Protein AF-0000000072489431 (afdb_homodimer)

Secondary structure (DSSP, 8-state):
-PPPGGGGS-TTTPPSEEEEEEEEE-TTS-EEEEEEEE-S-TTTSPPPPHHHHHHHHHHHHHHHHTSTTTTTEEEEEE-TTSSEEEEEEEB---HHHHHHHHHHHHHHHHH--SPPTT-STTT-TTTT---HHHHHHHHHHHIIIIIT-TT---S---/-PPPGGGGS-TTTPPSEEEEEEEEE-TTS-EEEEEEEE-S-TTTSPPPPHHHHHHHHHHHHHHHHTSTTTTTEEEEEE-TTSSEEEEEEES---HHHHHHHHHHHHHHHHH--SPPTT-STTT-TTTT---HHHHHHHHHHHIIIIIT-TT---S---

InterPro domains:
  IPR003815 S-ribosylhomocysteinase (LuxS) [PF02664] (3-148)
  IPR003815 S-ribosylhomocysteinase (LuxS) [PR01487] (27-45)
  IPR003815 S-ribosylhomocysteinase (LuxS) [PR01487] (75-93)
  IPR003815 S-ribosylhomocysteinase (LuxS) [PR01487] (117-136)
  IPR003815 S-ribosylhomocysteinase (LuxS) [PTHR35799] (1-148)
  IPR011249 Metalloenzyme, LuxS/M16 peptidase-like [SSF63411] (3-150)
  IPR037005 S-ribosylhomocysteinase (LuxS) superfamily [G3DSA:3.30.1360.80] (1-155)

Solvent-accessible surface area (backbone atoms only — not comparable to full-atom values): 16373 Å² total; per-residue (Å²): 133,68,85,51,73,74,46,66,46,37,20,78,70,35,62,44,25,39,28,72,72,46,77,46,67,44,95,81,65,44,38,34,30,31,32,40,41,32,66,32,31,30,74,76,41,76,59,54,54,61,29,18,46,21,34,42,36,42,49,43,50,44,49,46,62,63,39,98,53,31,89,31,59,73,44,71,36,38,38,56,49,26,31,34,33,41,36,33,29,57,38,86,76,50,53,70,62,47,48,54,53,47,47,56,45,31,50,50,46,39,63,62,79,82,80,66,70,46,56,36,63,44,27,24,43,32,37,79,55,54,28,64,70,57,25,19,50,54,24,43,48,38,44,64,66,29,65,66,34,93,76,49,44,49,64,81,52,126,132,68,85,52,73,75,45,66,47,37,21,77,71,35,64,45,25,39,29,73,72,47,77,45,67,44,96,82,64,43,38,35,28,31,32,39,40,32,66,34,30,30,74,75,41,75,58,54,54,63,29,18,46,21,34,41,37,41,47,43,51,44,49,46,61,65,40,98,52,32,90,30,60,72,44,72,36,38,38,55,48,26,31,34,32,41,36,33,30,54,36,87,76,50,55,70,60,47,47,56,53,48,48,56,45,30,50,51,45,39,64,63,78,82,79,64,70,45,56,36,64,44,29,24,43,31,38,79,53,55,26,63,70,57,25,19,52,53,24,44,48,37,44,64,66,29,66,66,33,93,75,47,44,48,66,81,53,128

Organism: NCBI:txid1796646

pLDDT: mean 96.9, std 3.18, range [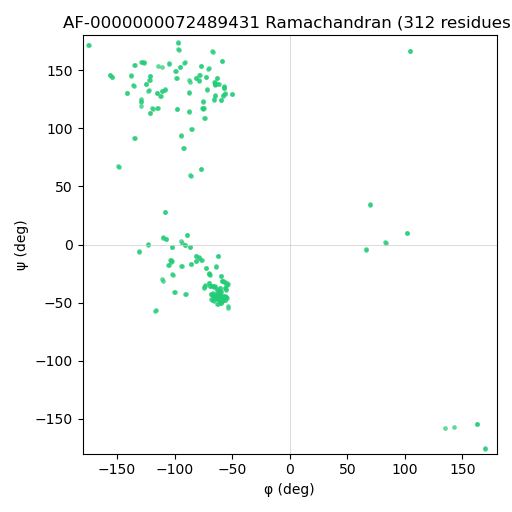80.25, 98.94]

Structure (mmCIF, N/CA/C/O backbone):
data_AF-0000000072489431-model_v1
#
loop_
_entity.id
_entity.type
_entity.pdbx_description
1 polymer 'S-ribosylhomocysteine lyase'
#
loop_
_atom_site.group_PDB
_atom_site.id
_atom_site.type_symbol
_atom_site.label_atom_id
_atom_site.label_alt_id
_atom_site.label_comp_id
_atom_site.label_asym_id
_atom_site.label_entity_id
_atom_site.label_seq_id
_atom_site.pdbx_PDB_ins_code
_atom_site.Cartn_x
_atom_site.Cartn_y
_atom_site.Cartn_z
_atom_site.occupancy
_atom_site.B_iso_or_equiv
_atom_site.auth_seq_id
_atom_site.auth_comp_id
_atom_site.auth_asym_id
_atom_site.auth_atom_id
_atom_site.pdbx_PDB_model_num
ATOM 1 N N . MET A 1 1 ? 20.484 -7.793 -9.664 1 82.56 1 MET A N 1
ATOM 2 C CA . MET A 1 1 ? 19.344 -6.883 -9.664 1 82.56 1 MET A CA 1
ATOM 3 C C . MET A 1 1 ? 19.75 -5.496 -9.172 1 82.56 1 MET A C 1
ATOM 5 O O . MET A 1 1 ? 20.562 -5.379 -8.25 1 82.56 1 MET A O 1
ATOM 9 N N . ASN A 1 2 ? 19.203 -4.43 -9.867 1 86.44 2 ASN A N 1
ATOM 10 C CA . ASN A 1 2 ? 19.531 -3.053 -9.508 1 86.44 2 ASN A CA 1
ATOM 11 C C . ASN A 1 2 ? 18.75 -2.59 -8.281 1 86.44 2 ASN A C 1
ATOM 13 O O . ASN A 1 2 ? 17.641 -3.053 -8.039 1 86.44 2 ASN A O 1
ATOM 17 N N . LYS A 1 3 ? 19.5 -1.77 -7.566 1 87.5 3 LYS A N 1
ATOM 18 C CA . LYS A 1 3 ? 18.797 -1.14 -6.441 1 87.5 3 LYS A CA 1
ATOM 19 C C . LYS A 1 3 ? 17.688 -0.215 -6.93 1 87.5 3 LYS A C 1
ATOM 21 O O . LYS A 1 3 ? 17.891 0.56 -7.867 1 87.5 3 LYS A O 1
ATOM 26 N N . ILE A 1 4 ? 16.578 -0.281 -6.273 1 86.56 4 ILE A N 1
ATOM 27 C CA . ILE A 1 4 ? 15.453 0.531 -6.727 1 86.56 4 ILE A CA 1
ATOM 28 C C . ILE A 1 4 ? 15.477 1.883 -6.016 1 86.56 4 ILE A C 1
ATOM 30 O O . ILE A 1 4 ? 16.078 2.021 -4.949 1 86.56 4 ILE A O 1
ATOM 34 N N . PRO A 1 5 ? 14.859 2.918 -6.59 1 83.62 5 PRO A N 1
ATOM 35 C CA . PRO A 1 5 ? 14.945 4.285 -6.066 1 83.62 5 PRO A CA 1
ATOM 36 C C . PRO A 1 5 ? 14.508 4.387 -4.609 1 83.62 5 PRO A C 1
ATOM 38 O O . PRO A 1 5 ? 15.117 5.121 -3.828 1 83.62 5 PRO A O 1
ATOM 41 N N . SER A 1 6 ? 13.508 3.695 -4.176 1 85.44 6 SER A N 1
ATOM 42 C CA . SER A 1 6 ? 13.016 3.775 -2.807 1 85.44 6 SER A CA 1
ATOM 43 C C . SER A 1 6 ? 14.094 3.381 -1.805 1 85.44 6 SER A C 1
ATOM 45 O O . SER A 1 6 ? 14.078 3.826 -0.655 1 85.44 6 SER A O 1
ATOM 47 N N . PHE A 1 7 ? 15.008 2.572 -2.205 1 90.44 7 PHE A N 1
ATOM 48 C CA . PHE A 1 7 ? 16.062 2.092 -1.308 1 90.44 7 PHE A CA 1
ATOM 49 C C . PHE A 1 7 ? 17.266 3.025 -1.328 1 90.44 7 PHE A C 1
ATOM 51 O O . PHE A 1 7 ? 18.297 2.725 -0.73 1 90.44 7 PHE A O 1
ATOM 58 N N . THR A 1 8 ? 17.094 4.152 -1.992 1 90.12 8 THR A N 1
ATOM 59 C CA . THR A 1 8 ? 18.203 5.102 -2.059 1 90.12 8 THR A CA 1
ATOM 60 C C . THR A 1 8 ? 17.969 6.273 -1.11 1 90.12 8 THR A C 1
ATOM 62 O O . THR A 1 8 ? 18.859 7.078 -0.872 1 90.12 8 THR A O 1
ATOM 65 N N . VAL A 1 9 ? 16.766 6.383 -0.618 1 93.69 9 VAL A N 1
ATOM 66 C CA . VAL A 1 9 ? 16.438 7.418 0.357 1 93.69 9 VAL A CA 1
ATOM 67 C C . VAL A 1 9 ? 17.219 7.172 1.648 1 93.69 9 VAL A C 1
ATOM 69 O O . VAL A 1 9 ? 17.344 6.031 2.104 1 93.69 9 VAL A O 1
ATOM 72 N N . ASN A 1 10 ? 17.766 8.242 2.268 1 95.94 10 ASN A N 1
ATOM 73 C CA . ASN A 1 10 ? 18.484 8.117 3.535 1 95.94 10 ASN A CA 1
ATOM 74 C C . ASN A 1 10 ? 17.531 8.172 4.723 1 95.94 10 ASN A C 1
ATOM 76 O O . ASN A 1 10 ? 17.25 9.25 5.258 1 95.94 10 ASN A O 1
ATOM 80 N N . HIS A 1 11 ? 17.172 7.02 5.281 1 97.06 11 HIS A N 1
ATOM 81 C CA . HIS A 1 11 ? 16.172 6.918 6.348 1 97.06 11 HIS A CA 1
ATOM 82 C C . HIS A 1 11 ? 16.781 7.301 7.695 1 97.06 11 HIS A C 1
ATOM 84 O O . HIS A 1 11 ? 16.047 7.508 8.672 1 97.06 11 HIS A O 1
ATOM 90 N N . LEU A 1 12 ? 18.078 7.422 7.707 1 95.69 12 LEU A N 1
ATOM 91 C CA . LEU A 1 12 ? 18.719 7.809 8.953 1 95.69 12 LEU A CA 1
ATOM 92 C C . LEU A 1 12 ? 18.406 9.258 9.305 1 95.69 12 LEU A C 1
ATOM 94 O O . LEU A 1 12 ? 18.438 9.641 10.477 1 95.69 12 LEU A O 1
ATOM 98 N N . THR A 1 13 ? 18.094 10.078 8.25 1 96.56 13 THR A N 1
ATOM 99 C CA . THR A 1 13 ? 17.875 11.5 8.484 1 96.56 13 THR A CA 1
ATOM 100 C C . THR A 1 13 ? 16.5 11.93 7.988 1 96.56 13 THR A C 1
ATOM 102 O O . THR A 1 13 ? 16.141 13.109 8.078 1 96.56 13 THR A O 1
ATOM 105 N N . LEU A 1 14 ? 15.773 10.992 7.453 1 97.12 14 LEU A N 1
ATOM 106 C CA . LEU A 1 14 ? 14.445 11.297 6.93 1 97.12 14 LEU A CA 1
ATOM 107 C C . LEU A 1 14 ? 13.508 11.711 8.055 1 97.12 14 LEU A C 1
ATOM 109 O O . LEU A 1 14 ? 13.352 10.992 9.039 1 97.12 14 LEU A O 1
ATOM 113 N N . ARG A 1 15 ? 12.891 12.852 7.945 1 97.44 15 ARG A N 1
ATOM 114 C CA . ARG A 1 15 ? 11.938 13.359 8.93 1 97.44 15 ARG A CA 1
ATOM 115 C C . ARG A 1 15 ? 10.5 13.062 8.5 1 97.44 15 ARG A C 1
ATOM 117 O O . ARG A 1 15 ? 10.266 12.594 7.387 1 97.44 15 ARG A O 1
ATOM 124 N N . ARG A 1 16 ? 9.57 13.297 9.516 1 98.06 16 ARG A N 1
ATOM 125 C CA . ARG A 1 16 ? 8.164 13.266 9.141 1 98.06 16 ARG A CA 1
ATOM 126 C C . ARG A 1 16 ? 7.844 14.352 8.117 1 98.06 16 ARG A C 1
ATOM 128 O O . ARG A 1 16 ? 8.383 15.461 8.195 1 98.06 16 ARG A O 1
ATOM 135 N N . GLY A 1 17 ? 7.066 14 7.164 1 98.06 17 GLY A N 1
ATOM 136 C CA . GLY A 1 17 ? 6.773 14.961 6.117 1 98.06 17 GLY A CA 1
ATOM 137 C C . GLY A 1 17 ? 6.059 14.359 4.926 1 98.06 17 GLY A C 1
ATOM 138 O O . GLY A 1 17 ? 5.559 13.234 5 1 98.06 17 GLY A O 1
ATOM 139 N N . ILE A 1 18 ? 5.844 15.133 3.928 1 98.5 18 ILE A N 1
ATOM 140 C CA . ILE A 1 18 ? 5.227 14.75 2.66 1 98.5 18 ILE A CA 1
ATOM 141 C C . ILE A 1 18 ? 6.25 14.875 1.532 1 98.5 18 ILE A C 1
ATOM 143 O O . ILE A 1 18 ? 6.762 15.969 1.268 1 98.5 18 ILE A O 1
ATOM 147 N N . TYR A 1 19 ? 6.559 13.75 0.892 1 97.69 19 TYR A N 1
ATOM 148 C CA . TYR A 1 19 ? 7.652 13.703 -0.075 1 97.69 19 TYR A CA 1
ATOM 149 C C . TYR A 1 19 ? 7.156 13.219 -1.434 1 97.69 19 TYR A C 1
ATOM 151 O O . TYR A 1 19 ? 6.41 12.242 -1.52 1 97.69 19 TYR A O 1
ATOM 159 N N . LEU A 1 20 ? 7.516 13.922 -2.49 1 97.19 20 LEU A N 1
ATOM 160 C CA . LEU A 1 20 ? 7.32 13.398 -3.84 1 97.19 20 LEU A CA 1
ATOM 161 C C . LEU A 1 20 ? 8.32 12.289 -4.145 1 97.19 20 LEU A C 1
ATOM 163 O O . LEU A 1 20 ? 9.516 12.547 -4.285 1 97.19 20 LEU A O 1
ATOM 167 N N . SER A 1 21 ? 7.855 11.141 -4.215 1 95.5 21 SER A N 1
ATOM 168 C CA . SER A 1 21 ? 8.758 10 -4.348 1 95.5 21 SER A CA 1
ATOM 169 C C . SER A 1 21 ? 9.016 9.664 -5.812 1 95.5 21 SER A C 1
ATOM 171 O O . SER A 1 21 ? 10.133 9.281 -6.18 1 95.5 21 SER A O 1
ATOM 173 N N . ARG A 1 22 ? 7.961 9.695 -6.633 1 94.38 22 ARG A N 1
ATOM 174 C CA . ARG A 1 22 ? 8.102 9.258 -8.016 1 94.38 22 ARG A CA 1
ATOM 175 C C . ARG A 1 22 ? 7.066 9.93 -8.914 1 94.38 22 ARG A C 1
ATOM 177 O O . ARG A 1 22 ? 5.957 10.234 -8.469 1 94.38 22 ARG A O 1
ATOM 184 N N . ARG A 1 23 ? 7.469 10.234 -10.133 1 96 23 ARG A N 1
ATOM 185 C CA . ARG A 1 23 ? 6.582 10.703 -11.195 1 96 23 ARG A CA 1
ATOM 186 C C . ARG A 1 23 ? 6.637 9.773 -12.398 1 96 23 ARG A C 1
ATOM 188 O O . ARG A 1 23 ? 7.68 9.648 -13.047 1 96 23 ARG A O 1
ATOM 195 N N . ASP A 1 24 ? 5.551 9.102 -12.648 1 96.94 24 ASP A N 1
ATOM 196 C CA . ASP A 1 24 ? 5.41 8.281 -13.852 1 96.94 24 ASP A CA 1
ATOM 197 C C . ASP A 1 24 ? 4.617 9.023 -14.93 1 96.94 24 ASP A C 1
ATOM 199 O O . ASP A 1 24 ? 3.814 9.906 -14.617 1 96.94 24 ASP A O 1
ATOM 203 N N . MET A 1 25 ? 4.949 8.711 -16.141 1 97.31 25 MET A N 1
ATOM 204 C CA . MET A 1 25 ? 4.207 9.297 -17.266 1 97.31 25 MET A CA 1
ATOM 205 C C . MET A 1 25 ? 3.463 8.211 -18.031 1 97.31 25 MET A C 1
ATOM 207 O O . MET A 1 25 ? 4.043 7.18 -18.375 1 97.31 25 MET A O 1
ATOM 211 N N . SER A 1 26 ? 2.186 8.469 -18.266 1 96.94 26 SER A N 1
ATOM 212 C CA . SER A 1 26 ? 1.435 7.57 -19.141 1 96.94 26 SER A CA 1
ATOM 213 C C . SER A 1 26 ? 1.931 7.652 -20.578 1 96.94 26 SER A C 1
ATOM 215 O O . SER A 1 26 ? 2.662 8.578 -20.938 1 96.94 26 SER A O 1
ATOM 217 N N . PRO A 1 27 ? 1.515 6.676 -21.422 1 95.94 27 PRO A N 1
ATOM 218 C CA . PRO A 1 27 ? 1.95 6.695 -22.812 1 95.94 27 PRO A CA 1
ATOM 219 C C . PRO A 1 27 ? 1.579 7.992 -23.531 1 95.94 27 PRO A C 1
ATOM 221 O O . PRO A 1 27 ? 2.328 8.461 -24.391 1 95.94 27 PRO A O 1
ATOM 224 N N . SER A 1 28 ? 0.482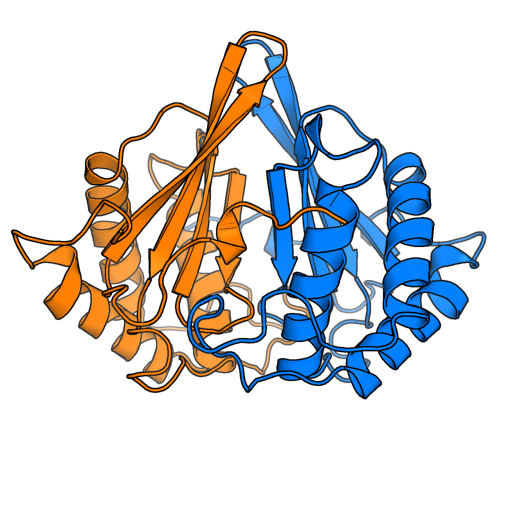 8.617 -23.203 1 97.31 28 SER A N 1
ATOM 225 C CA . SER A 1 28 ? 0.031 9.844 -23.859 1 97.31 28 SER A CA 1
ATOM 226 C C . SER A 1 28 ? 0.579 11.078 -23.141 1 97.31 28 SER A C 1
ATOM 228 O O . SER A 1 28 ? 0.221 12.203 -23.5 1 97.31 28 SER A O 1
ATOM 230 N N . GLY A 1 29 ? 1.344 10.875 -22.062 1 97.25 29 GLY A N 1
ATOM 231 C CA . GLY A 1 29 ? 2.086 11.977 -21.469 1 97.25 29 GLY A CA 1
ATOM 232 C C . GLY A 1 29 ? 1.435 12.531 -20.219 1 97.25 29 GLY A C 1
ATOM 233 O O . GLY A 1 29 ? 1.797 13.609 -19.75 1 97.25 29 GLY A O 1
ATOM 234 N N . ASP A 1 30 ? 0.441 11.883 -19.703 1 98.06 30 ASP A N 1
ATOM 235 C CA . ASP A 1 30 ? -0.18 12.32 -18.453 1 98.06 30 ASP A CA 1
ATOM 236 C C . ASP A 1 30 ? 0.626 11.844 -17.234 1 98.06 30 ASP A C 1
ATOM 238 O O . ASP A 1 30 ? 1.12 10.719 -17.219 1 98.06 30 ASP A O 1
ATOM 242 N N . ALA A 1 31 ? 0.696 12.664 -16.219 1 98.19 31 ALA A N 1
ATOM 243 C CA . ALA A 1 31 ? 1.515 12.359 -15.055 1 98.19 31 ALA A CA 1
ATOM 244 C C . ALA A 1 31 ? 0.734 11.531 -14.039 1 98.19 31 ALA A C 1
ATOM 246 O O . ALA A 1 31 ? -0.462 11.75 -13.836 1 98.19 31 ALA A O 1
ATOM 247 N N . ILE A 1 32 ? 1.388 10.586 -13.422 1 98.38 32 ILE A N 1
ATOM 248 C CA . ILE A 1 32 ? 0.98 9.883 -12.219 1 98.38 32 ILE A CA 1
ATOM 249 C C . ILE A 1 32 ? 2.014 10.102 -11.117 1 98.38 32 ILE A C 1
ATOM 251 O O . ILE A 1 32 ? 3.178 9.727 -11.258 1 98.38 32 ILE A O 1
ATOM 255 N N . THR A 1 33 ? 1.621 10.719 -10.039 1 98.31 33 THR A N 1
ATOM 256 C CA . THR A 1 33 ? 2.57 11.125 -9.008 1 98.31 33 THR A CA 1
ATOM 257 C C . THR A 1 33 ? 2.373 10.305 -7.738 1 98.31 33 THR A C 1
ATOM 259 O O . THR A 1 33 ? 1.241 10.109 -7.293 1 98.31 33 THR A O 1
ATOM 262 N N . THR A 1 34 ? 3.445 9.812 -7.227 1 98.19 34 THR A N 1
ATOM 263 C CA . THR A 1 34 ? 3.434 9.047 -5.988 1 98.19 34 THR A CA 1
ATOM 264 C C . THR A 1 34 ? 4.062 9.844 -4.852 1 98.19 34 THR A C 1
ATOM 266 O O . THR A 1 34 ? 5.137 10.43 -5.016 1 98.19 34 THR A O 1
ATOM 269 N N . PHE A 1 35 ? 3.416 9.867 -3.713 1 98.56 35 PHE A N 1
ATOM 270 C CA . PHE A 1 35 ? 3.904 10.578 -2.537 1 98.56 35 PHE A CA 1
ATOM 271 C C . PHE A 1 35 ? 4.086 9.617 -1.363 1 98.56 35 PHE A C 1
ATOM 273 O O . PHE A 1 35 ? 3.316 8.664 -1.208 1 98.56 35 PHE A O 1
ATOM 280 N N . ASP A 1 36 ? 5.082 9.891 -0.582 1 98.31 36 ASP A N 1
ATOM 281 C CA . ASP A 1 36 ? 5.254 9.281 0.734 1 98.31 36 ASP A CA 1
ATOM 282 C C . ASP A 1 36 ? 4.734 10.203 1.836 1 98.31 36 ASP A C 1
ATOM 284 O O . ASP A 1 36 ? 5.242 11.312 2.014 1 98.31 36 ASP A O 1
ATOM 288 N N . ILE A 1 37 ? 3.742 9.75 2.521 1 98.75 37 ILE A N 1
ATOM 289 C CA . ILE A 1 37 ? 3.268 10.43 3.721 1 98.75 37 ILE A CA 1
ATOM 290 C C . ILE A 1 37 ? 3.926 9.82 4.957 1 98.75 37 ILE A C 1
ATOM 292 O O . ILE A 1 37 ? 3.439 8.828 5.5 1 98.75 37 ILE A O 1
ATOM 296 N N . ARG A 1 38 ? 5.047 10.43 5.391 1 98.56 38 ARG A N 1
ATOM 297 C CA . ARG A 1 38 ? 5.836 9.898 6.5 1 98.56 38 ARG A CA 1
ATOM 298 C C . ARG A 1 38 ? 5.316 10.422 7.836 1 98.56 38 ARG A C 1
ATOM 300 O O . ARG A 1 38 ? 5.43 11.609 8.133 1 98.56 38 ARG A O 1
ATOM 307 N N . MET A 1 39 ? 4.809 9.516 8.633 1 98.75 39 MET A N 1
ATOM 308 C CA . MET A 1 39 ? 4.078 9.914 9.836 1 98.75 39 MET A CA 1
ATOM 309 C C . MET A 1 39 ? 4.949 9.742 11.078 1 98.75 39 MET A C 1
ATOM 311 O O . MET A 1 39 ? 4.66 10.32 12.125 1 98.75 39 MET A O 1
ATOM 315 N N . THR A 1 40 ? 5.91 8.867 11.047 1 98.5 40 THR A N 1
ATOM 316 C CA . THR A 1 40 ? 6.91 8.727 12.102 1 98.5 40 THR A CA 1
ATOM 317 C C . THR A 1 40 ? 8.32 8.789 11.523 1 98.5 40 THR A C 1
ATOM 319 O O . THR A 1 40 ? 8.516 8.547 10.336 1 98.5 40 THR A O 1
ATOM 322 N N . GLU A 1 41 ? 9.281 9.141 12.328 1 98.06 41 GLU A N 1
ATOM 323 C CA . GLU A 1 41 ? 10.672 9.133 11.891 1 98.06 41 GLU A CA 1
ATOM 324 C C . GLU A 1 41 ? 11.219 7.711 11.812 1 98.06 41 GLU A C 1
ATOM 326 O O . GLU A 1 41 ? 11.25 7 12.82 1 98.06 41 GLU A O 1
ATOM 331 N N . PRO A 1 42 ? 11.68 7.352 10.664 1 97.19 42 PRO A N 1
ATOM 332 C CA . PRO A 1 42 ? 12.133 5.977 10.453 1 97.19 42 PRO A CA 1
ATOM 333 C C . PRO A 1 42 ? 13.242 5.559 11.422 1 97.19 42 PRO A C 1
ATOM 335 O O . PRO A 1 42 ? 14.227 6.285 11.586 1 97.19 42 PRO A O 1
ATOM 338 N N . ASN A 1 43 ? 13.07 4.434 12.094 1 96.69 43 ASN A N 1
ATOM 339 C CA . ASN A 1 43 ? 14.023 3.771 12.969 1 96.69 43 ASN A CA 1
ATOM 340 C C . ASN A 1 43 ? 14.32 4.609 14.211 1 96.69 43 ASN A C 1
ATOM 342 O O . ASN A 1 43 ? 15.047 4.168 15.102 1 96.69 43 ASN A O 1
ATOM 346 N N . ARG A 1 44 ? 13.805 5.781 14.328 1 97.75 44 ARG A N 1
ATOM 347 C CA . ARG A 1 44 ? 14.086 6.656 15.461 1 97.75 44 ARG A CA 1
ATOM 348 C C . ARG A 1 44 ? 12.852 6.812 16.344 1 97.75 44 ARG A C 1
ATOM 350 O O . ARG A 1 44 ? 12.977 7.133 17.531 1 97.75 44 ARG A O 1
ATOM 357 N N . GLU A 1 45 ? 11.703 6.727 15.812 1 98.25 45 GLU A N 1
ATOM 358 C CA . GLU A 1 45 ? 10.438 6.648 16.531 1 98.25 45 GLU A CA 1
ATOM 359 C C . GLU A 1 45 ? 9.766 5.297 16.312 1 98.25 45 GLU A C 1
ATOM 361 O O . GLU A 1 45 ? 10.016 4.625 15.312 1 98.25 45 GLU A O 1
ATOM 366 N N . PRO A 1 46 ? 8.914 4.883 17.312 1 97.94 46 PRO A N 1
ATOM 367 C CA . PRO A 1 46 ? 8.18 3.641 17.078 1 97.94 46 PRO A CA 1
ATOM 368 C C . PRO A 1 46 ? 7.344 3.691 15.797 1 97.94 46 PRO A C 1
ATOM 370 O O . PRO A 1 46 ? 6.738 4.719 15.492 1 97.94 46 PRO A O 1
ATOM 373 N N . ALA A 1 47 ? 7.449 2.594 15.055 1 98.44 47 ALA A N 1
ATOM 374 C CA . ALA A 1 47 ? 6.52 2.467 13.93 1 98.44 47 ALA A CA 1
ATOM 375 C C . ALA A 1 47 ? 5.074 2.492 14.414 1 98.44 47 ALA A C 1
ATOM 377 O O . ALA A 1 47 ? 4.801 2.232 15.594 1 98.44 47 ALA A O 1
ATOM 378 N N . ILE A 1 48 ? 4.156 2.83 13.516 1 98.75 48 ILE A N 1
ATOM 379 C CA . ILE A 1 48 ? 2.74 2.885 13.859 1 98.75 48 ILE A CA 1
ATOM 380 C C . ILE A 1 48 ? 2.193 1.468 14.023 1 98.75 48 ILE A C 1
ATOM 382 O O . ILE A 1 48 ? 2.553 0.566 13.266 1 98.75 48 ILE A O 1
ATOM 386 N N . ASP A 1 49 ? 1.323 1.364 14.945 1 97.88 49 ASP A N 1
ATOM 387 C CA . ASP A 1 49 ? 0.594 0.112 15.125 1 97.88 49 ASP A CA 1
ATOM 388 C C . ASP A 1 49 ? -0.14 -0.284 13.852 1 97.88 49 ASP A C 1
ATOM 390 O O . ASP A 1 49 ? -0.745 0.562 13.188 1 97.88 49 ASP A O 1
ATOM 394 N N . GLY A 1 50 ? -0.02 -1.641 13.523 1 98.56 50 GLY A N 1
ATOM 395 C CA . GLY A 1 50 ? -0.637 -2.088 12.281 1 98.56 50 GLY A CA 1
ATOM 396 C C . GLY A 1 50 ? -2.139 -1.88 12.258 1 98.56 50 GLY A C 1
ATOM 397 O O . GLY A 1 50 ? -2.701 -1.514 11.219 1 98.56 50 GLY A O 1
ATOM 398 N N . ALA A 1 51 ? -2.783 -2.145 13.398 1 98.75 51 ALA A N 1
ATOM 399 C CA . ALA A 1 51 ? -4.23 -1.969 13.477 1 98.75 51 ALA A CA 1
ATOM 400 C C . ALA A 1 51 ? -4.617 -0.501 13.305 1 98.75 51 ALA A C 1
ATOM 402 O O . ALA A 1 51 ? -5.672 -0.19 12.75 1 98.75 51 ALA A O 1
ATOM 403 N N . ALA A 1 52 ? -3.828 0.375 13.812 1 98.88 52 ALA A N 1
ATOM 404 C CA . ALA A 1 52 ? -4.051 1.808 13.641 1 98.88 52 ALA A CA 1
ATOM 405 C C . ALA A 1 52 ? -3.877 2.221 12.18 1 98.88 52 ALA A C 1
ATOM 407 O O . ALA A 1 52 ? -4.668 3.01 11.656 1 98.88 52 ALA A O 1
ATOM 408 N N . LEU A 1 53 ? -2.832 1.711 11.562 1 98.88 53 LEU A N 1
ATOM 409 C CA . LEU A 1 53 ? -2.592 2.027 10.156 1 98.88 53 LEU A CA 1
ATOM 410 C C . LEU A 1 53 ? -3.73 1.514 9.281 1 98.88 53 LEU A C 1
ATOM 412 O O . LEU A 1 53 ? -4.102 2.156 8.297 1 98.88 53 LEU A O 1
ATOM 416 N N . HIS A 1 54 ? -4.234 0.333 9.625 1 98.88 54 HIS A N 1
ATOM 417 C CA . HIS A 1 54 ? -5.383 -0.214 8.914 1 98.88 54 HIS A CA 1
ATOM 418 C C . HIS A 1 54 ? -6.609 0.68 9.07 1 98.88 54 HIS A C 1
ATOM 420 O O . HIS A 1 54 ? -7.32 0.949 8.102 1 98.88 54 HIS A O 1
ATOM 426 N N . ALA A 1 55 ? -6.875 1.14 10.273 1 98.88 55 ALA A N 1
ATOM 427 C CA . ALA A 1 55 ? -7.965 2.08 10.516 1 98.88 55 ALA A CA 1
ATOM 428 C C . ALA A 1 55 ? -7.773 3.363 9.711 1 98.88 55 ALA A C 1
ATOM 430 O O . ALA A 1 55 ? -8.719 3.873 9.109 1 98.88 55 ALA A O 1
ATOM 431 N N . ILE A 1 56 ? -6.531 3.857 9.734 1 98.94 56 ILE A N 1
ATOM 432 C CA . ILE A 1 56 ? -6.203 5.062 8.977 1 98.94 56 ILE A CA 1
ATOM 433 C C . ILE A 1 56 ? -6.473 4.832 7.492 1 98.94 56 ILE A C 1
ATOM 435 O O . ILE A 1 56 ? -6.996 5.711 6.805 1 98.94 56 ILE A O 1
ATOM 439 N N . GLU A 1 57 ? -6.133 3.666 7.012 1 98.81 57 GLU A N 1
ATOM 440 C CA . GLU A 1 57 ? -6.391 3.328 5.617 1 98.81 57 GLU A CA 1
ATOM 441 C C . GLU A 1 57 ? -7.879 3.422 5.289 1 98.81 57 GLU A C 1
ATOM 443 O O . GLU A 1 57 ? -8.266 4.051 4.301 1 98.81 57 GLU A O 1
ATOM 448 N N . HIS A 1 58 ? -8.734 2.84 6.105 1 98.62 58 HIS A N 1
ATOM 449 C CA . HIS A 1 58 ? -10.172 2.863 5.883 1 98.62 58 HIS A CA 1
ATOM 450 C C . HIS A 1 58 ? -10.719 4.289 5.926 1 98.62 58 HIS A C 1
ATOM 452 O O . HIS A 1 58 ? -11.492 4.688 5.055 1 98.62 58 HIS A O 1
ATOM 458 N N . LEU A 1 59 ? -10.305 4.977 6.922 1 98.75 59 LEU A N 1
ATOM 459 C CA . LEU A 1 59 ? -10.836 6.32 7.129 1 98.75 59 LEU A CA 1
ATOM 460 C C . LEU A 1 59 ? -10.375 7.27 6.027 1 98.75 59 LEU A C 1
ATOM 462 O O . LEU A 1 59 ? -11.172 8.008 5.461 1 98.75 59 LEU A O 1
ATOM 466 N N . ALA A 1 60 ? -9.109 7.25 5.727 1 98.75 60 ALA A N 1
ATOM 467 C CA . ALA A 1 60 ? -8.562 8.125 4.695 1 98.75 60 ALA A CA 1
ATOM 468 C C . ALA A 1 60 ? -9.148 7.801 3.326 1 98.75 60 ALA A C 1
ATOM 470 O O . ALA A 1 60 ? -9.5 8.703 2.559 1 98.75 60 ALA A O 1
ATOM 471 N N . ALA A 1 61 ? -9.188 6.504 3.014 1 97.62 61 ALA A N 1
ATOM 472 C CA . ALA A 1 61 ? -9.758 6.109 1.729 1 97.62 61 ALA A CA 1
ATOM 473 C C . ALA A 1 61 ? -11.195 6.613 1.595 1 97.62 61 ALA A C 1
ATOM 475 O O . ALA A 1 61 ? -11.586 7.102 0.534 1 97.62 61 ALA A O 1
ATOM 476 N N . THR A 1 62 ? -11.977 6.441 2.645 1 97.56 62 THR A N 1
ATOM 477 C CA . THR A 1 62 ? -13.359 6.914 2.65 1 97.56 62 THR A CA 1
ATOM 478 C C . THR A 1 62 ? -13.414 8.422 2.428 1 97.56 62 THR A C 1
ATOM 480 O O . THR A 1 62 ? -14.156 8.898 1.57 1 97.56 62 THR A O 1
ATOM 483 N N . TYR A 1 63 ? -12.656 9.188 3.174 1 98.38 63 TYR A N 1
ATOM 484 C CA . TYR A 1 63 ? -12.672 10.641 3.062 1 98.38 63 TYR A CA 1
ATOM 485 C C . TYR A 1 63 ? -12.227 11.086 1.676 1 98.38 63 TYR A C 1
ATOM 487 O O . TYR A 1 63 ? -12.891 11.898 1.029 1 98.38 63 TYR A O 1
ATOM 495 N N . LEU A 1 64 ? -11.047 10.586 1.187 1 98.19 64 LEU A N 1
ATOM 496 C CA . LEU A 1 64 ? -10.43 11.008 -0.065 1 98.19 64 LEU A CA 1
ATOM 497 C C . LEU A 1 64 ? -11.352 10.727 -1.249 1 98.19 64 LEU A C 1
ATOM 499 O O . LEU A 1 64 ? -11.445 11.539 -2.172 1 98.19 64 LEU A O 1
ATOM 503 N N . ARG A 1 65 ? -12.031 9.648 -1.189 1 95.75 65 ARG A N 1
ATOM 504 C CA . ARG A 1 65 ? -12.883 9.266 -2.312 1 95.75 65 ARG A CA 1
ATOM 505 C C . ARG A 1 65 ? -14.219 10 -2.266 1 95.75 65 ARG A C 1
ATOM 507 O O . ARG A 1 65 ? -15.023 9.898 -3.197 1 95.75 65 ARG A O 1
ATOM 514 N N . ASN A 1 66 ? -14.508 10.688 -1.167 1 96.94 66 ASN A N 1
ATOM 515 C CA . ASN A 1 66 ? -15.688 11.531 -1.048 1 96.94 66 ASN A CA 1
ATOM 516 C C . ASN A 1 66 ? -15.328 13.016 -1.088 1 96.94 66 ASN A C 1
ATOM 518 O O . ASN A 1 66 ? -16.188 13.875 -0.868 1 96.94 66 ASN A O 1
ATOM 522 N N . SER A 1 67 ? -14.094 13.359 -1.304 1 97.06 67 SER A N 1
ATOM 523 C CA . SER A 1 67 ? -13.594 14.734 -1.308 1 97.06 67 SER A CA 1
ATOM 524 C C . SER A 1 67 ? -13.508 15.281 -2.727 1 97.06 67 SER A C 1
ATOM 526 O O . SER A 1 67 ? -13.727 14.555 -3.697 1 97.06 67 SER A O 1
ATOM 528 N N . PRO A 1 68 ? -13.172 16.625 -2.881 1 95.62 68 PRO A N 1
ATOM 529 C CA . PRO A 1 68 ? -12.984 17.219 -4.211 1 95.62 68 PRO A CA 1
ATOM 530 C C . PRO A 1 68 ? -11.836 16.578 -4.984 1 95.62 68 PRO A C 1
ATOM 532 O O . PRO A 1 68 ? -11.727 16.766 -6.199 1 95.62 68 PRO A O 1
ATOM 535 N N . TRP A 1 69 ? -11.023 15.719 -4.324 1 96.62 69 TRP A N 1
ATOM 536 C CA . TRP A 1 69 ? -9.852 15.102 -4.941 1 96.62 69 TRP A CA 1
ATOM 537 C C . TRP A 1 69 ? -10.195 13.727 -5.504 1 96.62 69 TRP A C 1
ATOM 539 O O . TRP A 1 69 ? -9.336 13.047 -6.062 1 96.62 69 TRP A O 1
ATOM 549 N N . GLN A 1 70 ? -11.398 13.273 -5.453 1 96.19 70 GLN A N 1
ATOM 550 C CA . GLN A 1 70 ? -11.805 11.898 -5.715 1 96.19 70 GLN A CA 1
ATOM 551 C C . GLN A 1 70 ? -11.359 11.453 -7.102 1 96.19 70 GLN A C 1
ATOM 553 O O . GLN A 1 70 ? -10.93 10.305 -7.281 1 96.19 70 GLN A O 1
ATOM 558 N N . SER A 1 71 ? -11.391 12.297 -8.078 1 96.06 71 SER A N 1
ATOM 559 C CA . SER A 1 71 ? -11.07 11.914 -9.445 1 96.06 71 SER A CA 1
ATOM 560 C C . SER A 1 71 ? -9.57 11.688 -9.617 1 96.06 71 SER A C 1
ATOM 562 O O . SER A 1 71 ? -9.141 11.008 -10.555 1 96.06 71 SER A O 1
ATOM 564 N N . ASP A 1 72 ? -8.758 12.25 -8.711 1 97.44 72 ASP A N 1
ATOM 565 C CA . ASP A 1 72 ? -7.305 12.156 -8.836 1 97.44 72 ASP A CA 1
ATOM 566 C C . ASP A 1 72 ? -6.762 10.961 -8.055 1 97.44 72 ASP A C 1
ATOM 568 O O . ASP A 1 72 ? -5.621 10.539 -8.266 1 97.44 72 ASP A O 1
ATOM 572 N N . ILE A 1 73 ? -7.543 10.438 -7.121 1 98 73 ILE A N 1
ATOM 573 C CA . ILE A 1 73 ? -7.043 9.414 -6.215 1 98 73 ILE A CA 1
ATOM 574 C C . ILE A 1 73 ? -6.941 8.078 -6.953 1 98 73 ILE A C 1
ATOM 576 O O . ILE A 1 73 ? -7.953 7.523 -7.387 1 98 73 ILE A O 1
ATOM 580 N N . VAL A 1 74 ? -5.75 7.562 -7.055 1 97.75 74 VAL A N 1
ATOM 581 C CA . VAL A 1 74 ? -5.543 6.234 -7.617 1 97.75 74 VAL A CA 1
ATOM 582 C C . VAL A 1 74 ? -5.355 5.219 -6.488 1 97.75 74 VAL A C 1
ATOM 584 O O . VAL A 1 74 ? -5.895 4.109 -6.551 1 97.75 74 VAL A O 1
ATOM 587 N N . TYR A 1 75 ? -4.594 5.699 -5.504 1 98.06 75 TYR A N 1
ATOM 588 C CA . TYR A 1 75 ? -4.293 4.75 -4.438 1 98.06 75 TYR A CA 1
ATOM 589 C C . TYR A 1 75 ? -3.961 5.473 -3.139 1 98.06 75 TYR A C 1
ATOM 591 O O . TYR A 1 75 ? -3.318 6.527 -3.154 1 98.06 75 TYR A O 1
ATOM 599 N N . TRP A 1 76 ? -4.344 4.879 -2.031 1 98.44 76 TRP A N 1
ATOM 600 C CA . TRP A 1 76 ? -3.932 5.176 -0.663 1 98.44 76 TRP A CA 1
ATOM 601 C C . TRP A 1 76 ? -3.758 3.893 0.144 1 98.44 76 TRP A C 1
ATOM 603 O O . TRP A 1 76 ? -4.664 3.061 0.202 1 98.44 76 TRP A O 1
ATOM 613 N N . GLY A 1 77 ? -2.652 3.758 0.814 1 98.38 77 GLY A N 1
ATOM 614 C CA . GLY A 1 77 ? -2.496 2.584 1.658 1 98.38 77 GLY A CA 1
ATOM 615 C C . GLY A 1 77 ? -1.224 2.609 2.484 1 98.38 77 GLY A C 1
ATOM 616 O O . GLY A 1 77 ? -0.367 3.475 2.289 1 98.38 77 GLY A O 1
ATOM 617 N N . PRO A 1 78 ? -1.071 1.695 3.391 1 98.81 78 PRO A N 1
ATOM 618 C CA . PRO A 1 78 ? 0.038 1.724 4.348 1 98.81 78 PRO A CA 1
ATOM 619 C C . PRO A 1 78 ? 1.361 1.277 3.73 1 98.81 78 PRO A C 1
ATOM 621 O O . PRO A 1 78 ? 1.37 0.475 2.793 1 98.81 78 PRO A O 1
ATOM 624 N N . MET A 1 79 ? 2.434 1.804 4.348 1 98.69 79 MET A N 1
ATOM 625 C CA . MET A 1 79 ? 3.775 1.284 4.098 1 98.69 79 MET A CA 1
ATOM 626 C C . MET A 1 79 ? 4.012 -0.005 4.875 1 98.69 79 MET A C 1
ATOM 628 O O . MET A 1 79 ? 3.594 -0.125 6.027 1 98.69 79 MET A O 1
ATOM 632 N N . GLY A 1 80 ? 4.68 -0.873 4.215 1 98.62 80 GLY A N 1
ATOM 633 C CA . GLY A 1 80 ? 5.051 -2.09 4.918 1 98.62 80 GLY A CA 1
ATOM 634 C C . GLY A 1 80 ? 5.891 -1.831 6.156 1 98.62 80 GLY A C 1
ATOM 635 O O . GLY A 1 80 ? 5.812 -2.58 7.133 1 98.62 80 GLY A O 1
ATOM 636 N N . CYS A 1 81 ? 6.688 -0.79 6.133 1 98.62 81 CYS A N 1
ATOM 637 C CA . CYS A 1 81 ? 7.555 -0.469 7.262 1 98.62 81 CYS A CA 1
ATOM 638 C C . CYS A 1 81 ? 6.758 0.172 8.391 1 98.62 81 CYS A C 1
ATOM 640 O O . CYS A 1 81 ? 7.273 0.345 9.5 1 98.62 81 CYS A O 1
ATOM 642 N N . ARG A 1 82 ? 5.562 0.585 8.156 1 98.81 82 ARG A N 1
ATOM 643 C CA . ARG A 1 82 ? 4.602 1.106 9.125 1 98.81 82 ARG A CA 1
ATOM 644 C C . ARG A 1 82 ? 5.043 2.467 9.656 1 98.81 82 ARG A C 1
ATOM 646 O O . ARG A 1 82 ? 4.844 2.775 10.828 1 98.81 82 ARG A O 1
ATOM 653 N N . THR A 1 83 ? 5.664 3.23 8.805 1 98.75 83 THR A N 1
ATOM 654 C CA . THR A 1 83 ? 6.059 4.57 9.227 1 98.75 83 THR A CA 1
ATOM 655 C C . THR A 1 83 ? 5.219 5.629 8.516 1 98.75 83 THR A C 1
ATOM 657 O O . THR A 1 83 ? 5.508 6.824 8.609 1 98.75 83 THR A O 1
ATOM 660 N N . GLY A 1 84 ? 4.23 5.207 7.777 1 98.62 84 GLY A N 1
ATOM 661 C CA . GLY A 1 84 ? 3.346 6.105 7.051 1 98.62 84 GLY A CA 1
ATOM 662 C C . GLY A 1 84 ? 2.559 5.41 5.953 1 98.62 84 GLY A C 1
ATOM 663 O O . GLY A 1 84 ? 2.162 4.254 6.105 1 98.62 84 GLY A O 1
ATOM 664 N N . ASN A 1 85 ? 2.168 6.184 4.969 1 98.88 85 ASN A N 1
ATOM 665 C CA . ASN A 1 85 ? 1.322 5.711 3.875 1 98.88 85 ASN A CA 1
ATOM 666 C C . ASN A 1 85 ? 1.84 6.188 2.52 1 98.88 85 ASN A C 1
ATOM 668 O O . ASN A 1 85 ? 2.568 7.176 2.441 1 98.88 85 ASN A O 1
ATOM 672 N N . TYR A 1 86 ? 1.472 5.395 1.54 1 98.75 86 TYR A N 1
ATOM 673 C CA . TYR A 1 86 ? 1.688 5.805 0.159 1 98.75 86 TYR A CA 1
ATOM 674 C C . TYR A 1 86 ? 0.422 6.41 -0.436 1 98.75 86 TYR A C 1
ATOM 676 O O . TYR A 1 86 ? -0.688 5.965 -0.133 1 98.75 86 TYR A O 1
ATOM 684 N N . LEU A 1 87 ? 0.636 7.398 -1.246 1 98.81 87 LEU A N 1
ATOM 685 C CA . LEU A 1 87 ? -0.431 8.055 -1.991 1 98.81 87 LEU A CA 1
ATOM 686 C C . LEU A 1 87 ? -0.08 8.148 -3.473 1 98.81 87 LEU A C 1
ATOM 688 O O . LEU A 1 87 ? 0.996 8.641 -3.83 1 98.81 87 LEU A O 1
ATOM 692 N N . VAL A 1 88 ? -0.894 7.625 -4.348 1 98.69 88 VAL A N 1
ATOM 693 C CA . VAL A 1 88 ? -0.717 7.727 -5.793 1 98.69 88 VAL A CA 1
ATOM 694 C C . VAL A 1 88 ? -1.827 8.586 -6.391 1 98.69 88 VAL A C 1
ATOM 696 O O . VAL A 1 88 ? -3.012 8.328 -6.16 1 98.69 88 VAL A O 1
ATOM 699 N N . LEU A 1 89 ? -1.481 9.562 -7.133 1 98.56 89 LEU A N 1
ATOM 700 C CA . LEU A 1 89 ? -2.428 10.508 -7.715 1 98.56 89 LEU A CA 1
ATOM 701 C C . LEU A 1 89 ? -2.268 10.578 -9.227 1 98.56 89 LEU A C 1
ATOM 703 O O . LEU A 1 89 ? -1.146 10.562 -9.742 1 98.56 89 LEU A O 1
ATOM 707 N N . LEU A 1 90 ? -3.393 10.625 -9.867 1 98 90 LEU A N 1
ATOM 708 C CA . LEU A 1 90 ? -3.389 11.055 -11.258 1 98 90 LEU A CA 1
ATOM 709 C C . LEU A 1 90 ? -3.129 12.555 -11.359 1 98 90 LEU A C 1
ATOM 711 O O . LEU A 1 90 ? -3.75 13.352 -10.641 1 98 90 LEU A O 1
ATOM 715 N N . GLY A 1 91 ? -2.225 12.961 -12.25 1 97.31 91 GLY A N 1
ATOM 716 C CA . GLY A 1 91 ? -1.883 14.359 -12.422 1 97.31 91 GLY A CA 1
ATOM 717 C C . GLY A 1 91 ? -0.537 14.727 -11.82 1 97.31 91 GLY A C 1
ATOM 718 O O . GLY A 1 91 ? 0.076 13.914 -11.125 1 97.31 91 GLY A O 1
ATOM 719 N N . ASP A 1 92 ? -0.067 15.914 -12.203 1 97.56 92 ASP A N 1
ATOM 720 C CA . ASP A 1 92 ? 1.203 16.438 -11.711 1 97.56 92 ASP A CA 1
ATOM 721 C C . ASP A 1 92 ? 0.998 17.297 -10.469 1 97.56 92 ASP A C 1
ATOM 723 O O . ASP A 1 92 ? 1.04 18.531 -10.547 1 97.56 92 ASP A O 1
ATOM 727 N N . HIS A 1 93 ? 0.912 16.672 -9.336 1 98 93 HIS A N 1
ATOM 728 C CA . HIS A 1 93 ? 0.622 17.359 -8.078 1 98 93 HIS A CA 1
ATOM 729 C C . HIS A 1 93 ? 1.905 17.703 -7.332 1 98 93 HIS A C 1
ATOM 731 O O . HIS A 1 93 ? 2.926 17.031 -7.5 1 98 93 HIS A O 1
ATOM 737 N N . THR A 1 94 ? 1.874 18.719 -6.547 1 97 94 THR A N 1
ATOM 738 C CA . THR A 1 94 ? 3.01 19.172 -5.746 1 97 94 THR A CA 1
ATOM 739 C C . THR A 1 94 ? 2.814 18.797 -4.277 1 97 94 THR A C 1
ATOM 741 O O . THR A 1 94 ? 1.686 18.562 -3.836 1 97 94 THR A O 1
ATOM 744 N N . PRO A 1 95 ? 3.945 18.672 -3.488 1 96.94 95 PRO A N 1
ATOM 745 C CA . PRO A 1 95 ? 3.82 18.438 -2.049 1 96.94 95 PRO A CA 1
ATOM 746 C C . PRO A 1 95 ? 2.938 19.469 -1.349 1 96.94 95 PRO A C 1
ATOM 748 O O . PRO A 1 95 ? 2.229 19.125 -0.396 1 96.94 95 PRO A O 1
ATOM 751 N N . ALA A 1 96 ? 2.967 20.734 -1.818 1 95.31 96 ALA A N 1
ATOM 752 C CA . ALA A 1 96 ? 2.139 21.781 -1.211 1 95.31 96 ALA A CA 1
ATOM 753 C C . ALA A 1 96 ? 0.655 21.469 -1.381 1 95.31 96 ALA A C 1
ATOM 755 O O . ALA A 1 96 ? -0.134 21.641 -0.451 1 95.31 96 ALA A O 1
ATOM 756 N N . GLU A 1 97 ? 0.221 21.078 -2.582 1 96.62 97 GLU A N 1
ATOM 757 C CA . GLU A 1 97 ? -1.163 20.688 -2.824 1 96.62 97 GLU A CA 1
ATOM 758 C C . GLU A 1 97 ? -1.555 19.5 -1.961 1 96.62 97 GLU A C 1
ATOM 760 O O . GLU A 1 97 ? -2.648 19.469 -1.393 1 96.62 97 GLU A O 1
ATOM 765 N N . VAL A 1 98 ? -0.643 18.547 -1.906 1 98.25 98 VAL A N 1
ATOM 766 C CA . VAL A 1 98 ? -0.909 17.344 -1.133 1 98.25 98 VAL A CA 1
ATOM 767 C C . VAL A 1 98 ? -0.979 17.688 0.354 1 98.25 98 VAL A C 1
ATOM 769 O O . VAL A 1 98 ? -1.759 17.094 1.1 1 98.25 98 VAL A O 1
ATOM 772 N N . LYS A 1 99 ? -0.145 18.641 0.787 1 98.06 99 LYS A N 1
ATOM 773 C CA . LYS A 1 99 ? -0.199 19.078 2.178 1 98.06 99 LYS A CA 1
ATOM 774 C C . LYS A 1 99 ? -1.609 19.531 2.559 1 98.06 99 LYS A C 1
ATOM 776 O O . LYS A 1 99 ? -2.107 19.172 3.629 1 98.06 99 LYS A O 1
ATOM 781 N N . GLU A 1 100 ? -2.223 20.281 1.74 1 97.62 100 GLU A N 1
ATOM 782 C CA . GLU A 1 100 ? -3.58 20.75 2.012 1 97.62 100 GLU A CA 1
ATOM 783 C C . GLU A 1 100 ? -4.566 19.578 2.033 1 97.62 100 GLU A C 1
ATOM 785 O O . GLU A 1 100 ? -5.465 19.547 2.879 1 97.62 100 GLU A O 1
ATOM 790 N N . MET A 1 101 ? -4.457 18.719 1.077 1 98.38 101 MET A N 1
ATOM 791 C CA . MET A 1 101 ? -5.281 17.516 1.049 1 98.38 101 MET A CA 1
ATOM 792 C C . MET A 1 101 ? -5.121 16.719 2.334 1 98.38 101 MET A C 1
ATOM 794 O O . MET A 1 101 ? -6.105 16.266 2.918 1 98.38 101 MET A O 1
ATOM 798 N N . MET A 1 102 ? -3.836 16.562 2.762 1 98.69 102 MET A N 1
ATOM 799 C CA . MET A 1 102 ? -3.539 15.773 3.953 1 98.69 102 MET A CA 1
ATOM 800 C C . MET A 1 102 ? -4.039 16.484 5.211 1 98.69 102 MET A C 1
ATOM 802 O O . MET A 1 102 ? -4.457 15.828 6.168 1 98.69 102 MET A O 1
ATOM 806 N N . ARG A 1 103 ? -3.959 17.812 5.219 1 98.69 103 ARG A N 1
ATOM 807 C CA . ARG A 1 103 ? -4.527 18.547 6.344 1 98.69 103 ARG A CA 1
ATOM 808 C C . ARG A 1 103 ? -5.984 18.156 6.566 1 98.69 103 ARG A C 1
ATOM 810 O O . ARG A 1 103 ? -6.367 17.766 7.672 1 98.69 103 ARG A O 1
ATOM 817 N N . ALA A 1 104 ? -6.77 18.266 5.531 1 98.75 104 ALA A N 1
ATOM 818 C CA . ALA A 1 104 ? -8.195 17.969 5.629 1 98.75 104 ALA A CA 1
ATOM 819 C C . ALA A 1 104 ? -8.43 16.5 5.973 1 98.75 104 ALA A C 1
ATOM 821 O O . ALA A 1 104 ? -9.305 16.172 6.781 1 98.75 104 ALA A O 1
ATOM 822 N N . THR A 1 105 ? -7.707 15.602 5.359 1 98.88 105 THR A N 1
ATOM 823 C CA . THR A 1 105 ? -7.836 14.164 5.586 1 98.88 105 THR A CA 1
ATOM 824 C C . THR A 1 105 ? -7.535 13.82 7.043 1 98.88 105 THR A C 1
ATOM 826 O O . THR A 1 105 ? -8.305 13.094 7.684 1 98.88 105 THR A O 1
ATOM 829 N N . MET A 1 106 ? -6.398 14.344 7.551 1 98.94 106 MET A N 1
ATOM 830 C CA . MET A 1 106 ? -5.984 14.031 8.914 1 98.94 106 MET A CA 1
ATOM 831 C C . MET A 1 106 ? -6.914 14.688 9.93 1 98.94 106 MET A C 1
ATOM 833 O O . MET A 1 106 ? -7.16 14.133 11.008 1 98.94 106 MET A O 1
ATOM 837 N N . GLU A 1 107 ? -7.438 15.859 9.625 1 98.88 107 GLU A N 1
ATOM 838 C CA . GLU A 1 107 ? -8.461 16.469 10.477 1 98.88 107 GLU A CA 1
ATOM 839 C C . GLU A 1 107 ? -9.688 15.562 10.586 1 98.88 107 GLU A C 1
ATOM 841 O O . GLU A 1 107 ? -10.234 15.375 11.672 1 98.88 107 GLU A O 1
ATOM 846 N N . PHE A 1 108 ? -10.141 15.039 9.422 1 98.88 108 PHE A N 1
ATOM 847 C CA . PHE A 1 108 ? -11.266 14.109 9.414 1 98.88 108 PHE A CA 1
ATOM 848 C C . PHE A 1 108 ? -10.984 12.914 10.312 1 98.88 108 PHE A C 1
ATOM 850 O O . PHE A 1 108 ? -11.812 12.555 11.156 1 98.88 108 PHE A O 1
ATOM 857 N N . ILE A 1 109 ? -9.805 12.297 10.188 1 98.88 109 ILE A N 1
ATOM 858 C CA . ILE A 1 109 ? -9.445 11.109 10.953 1 98.88 109 ILE A CA 1
ATOM 859 C C . ILE A 1 109 ? -9.352 11.445 12.438 1 98.88 109 ILE A C 1
ATOM 861 O O . ILE A 1 109 ? -9.883 10.727 13.281 1 98.88 109 ILE A O 1
ATOM 865 N N . ALA A 1 110 ? -8.641 12.523 12.766 1 98.88 110 ALA A N 1
ATOM 866 C CA . ALA A 1 110 ? -8.422 12.93 14.148 1 98.88 110 ALA A CA 1
ATOM 867 C C . ALA A 1 110 ? -9.742 13.164 14.875 1 98.88 110 ALA A C 1
ATOM 869 O O . ALA A 1 110 ? -9.852 12.93 16.078 1 98.88 110 ALA A O 1
ATOM 870 N N . GLY A 1 111 ? -10.703 13.586 14.156 1 98.69 111 GLY A N 1
ATOM 871 C CA . GLY A 1 111 ? -11.977 13.945 14.766 1 98.69 111 GLY A CA 1
ATOM 872 C C . GLY A 1 111 ? -13.039 12.883 14.586 1 98.69 111 GLY A C 1
ATOM 873 O O . GLY A 1 111 ? -14.172 13.039 15.055 1 98.69 111 GLY A O 1
ATOM 874 N N . PHE A 1 112 ? -12.758 11.812 13.898 1 98.69 112 PHE A N 1
ATOM 875 C CA . PHE A 1 112 ? -13.766 10.812 13.555 1 98.69 112 PHE A CA 1
ATOM 876 C C . PHE A 1 112 ? -14.289 10.133 14.812 1 98.69 112 PHE A C 1
ATOM 878 O O . PHE A 1 112 ? -13.516 9.727 15.68 1 98.69 112 PHE A O 1
ATOM 885 N N . ASP A 1 113 ? -15.539 10.141 14.867 1 96.12 113 ASP A N 1
ATOM 886 C CA . ASP A 1 113 ? -16.219 9.461 15.953 1 96.12 113 ASP A CA 1
ATOM 887 C C . ASP A 1 113 ? -17.312 8.531 15.422 1 96.12 113 ASP A C 1
ATOM 889 O O . ASP A 1 113 ? -18.016 8.875 14.461 1 96.12 113 ASP A O 1
ATOM 893 N N . GLY A 1 114 ? -17.25 7.246 15.812 1 96.44 114 GLY A N 1
ATOM 894 C CA . GLY A 1 114 ? -18.219 6.273 15.328 1 96.44 114 GLY A CA 1
ATOM 895 C C . GLY A 1 114 ? -17.594 4.965 14.898 1 96.44 114 GLY A C 1
ATOM 896 O O . GLY A 1 114 ? -16.5 4.621 15.344 1 96.44 114 GLY A O 1
ATOM 897 N N . GLU A 1 115 ? -18.391 4.266 14.016 1 97 115 GLU A N 1
ATOM 898 C CA . GLU A 1 115 ? -17.875 3.002 13.492 1 97 115 GLU A CA 1
ATOM 899 C C . GLU A 1 115 ? -17.031 3.223 12.234 1 97 115 GLU A C 1
ATOM 901 O O . GLU A 1 115 ? -17.422 3.98 11.344 1 97 115 GLU A O 1
ATOM 906 N N . ILE A 1 116 ? -15.898 2.641 12.242 1 97.88 116 ILE A N 1
ATOM 907 C CA . ILE A 1 116 ? -15.016 2.768 11.094 1 97.88 116 ILE A CA 1
ATOM 908 C C . ILE A 1 116 ? -15.703 2.23 9.844 1 97.88 116 ILE A C 1
ATOM 910 O O . ILE A 1 116 ? -16.141 1.074 9.812 1 97.88 116 ILE A O 1
ATOM 914 N N . PRO A 1 117 ? -15.812 3.027 8.805 1 97.5 117 PRO A N 1
ATOM 915 C CA . PRO A 1 117 ? -16.438 2.547 7.562 1 97.5 117 PRO A CA 1
ATOM 916 C C . PRO A 1 117 ? -15.758 1.289 7.02 1 97.5 117 PRO A C 1
ATOM 918 O O . PRO A 1 117 ? -14.531 1.212 6.973 1 97.5 117 PRO A O 1
ATOM 921 N N . GLY A 1 118 ? -16.609 0.267 6.715 1 96.31 118 GLY A N 1
ATOM 922 C CA . GLY A 1 118 ? -16.094 -0.943 6.086 1 96.31 118 GLY A CA 1
ATOM 923 C C . GLY A 1 118 ? -15.523 -1.934 7.078 1 96.31 118 GLY A C 1
ATOM 924 O O . GLY A 1 118 ? -15.055 -3.006 6.691 1 96.31 118 GLY A O 1
ATOM 925 N N . ALA A 1 119 ? -15.57 -1.623 8.352 1 96.56 119 ALA A N 1
ATOM 926 C CA . ALA A 1 119 ? -15.016 -2.529 9.359 1 96.56 119 ALA A CA 1
ATOM 927 C C . ALA A 1 119 ? -16.047 -3.576 9.773 1 96.56 119 ALA A C 1
ATOM 929 O O . ALA A 1 119 ? -16.391 -3.678 10.953 1 96.56 119 ALA A O 1
ATOM 930 N N . THR A 1 120 ? -16.5 -4.32 8.828 1 96.94 120 THR A N 1
ATOM 931 C CA . THR A 1 120 ? -17.406 -5.445 9.031 1 96.94 120 THR A CA 1
ATOM 932 C C . THR A 1 120 ? -16.859 -6.699 8.344 1 96.94 120 THR A C 1
ATOM 934 O O . THR A 1 120 ? -16.047 -6.613 7.426 1 96.94 120 THR A O 1
ATOM 937 N N . PRO A 1 121 ? -17.281 -7.855 8.789 1 95.88 121 PRO A N 1
ATOM 938 C CA . PRO A 1 121 ? -16.797 -9.086 8.164 1 95.88 121 PRO A CA 1
ATOM 939 C C . PRO A 1 121 ? -17.016 -9.117 6.656 1 95.88 121 PRO A C 1
ATOM 941 O O . PRO A 1 121 ? -16.203 -9.664 5.914 1 95.88 121 PRO A O 1
ATOM 944 N N . ARG A 1 122 ? -18.031 -8.586 6.211 1 95.94 122 ARG A N 1
ATOM 945 C CA . ARG A 1 122 ? -18.375 -8.602 4.793 1 95.94 122 ARG A CA 1
ATOM 946 C C . ARG A 1 122 ? -17.484 -7.641 4.008 1 95.94 122 ARG A C 1
ATOM 948 O O . ARG A 1 122 ? -17.094 -7.938 2.879 1 95.94 122 ARG A O 1
ATOM 955 N N . ASP A 1 123 ? -17.094 -6.492 4.547 1 96.44 123 ASP A N 1
ATOM 956 C CA . ASP A 1 123 ? -16.547 -5.391 3.766 1 96.44 123 ASP A CA 1
ATOM 957 C C . ASP A 1 123 ? -15.023 -5.336 3.893 1 96.44 123 ASP A C 1
ATOM 959 O O . ASP A 1 123 ? -14.352 -4.637 3.127 1 96.44 123 ASP A O 1
ATOM 963 N N . CYS A 1 124 ? -14.492 -6.082 4.895 1 97.25 124 CYS A N 1
ATOM 964 C CA . CYS A 1 124 ? -13.062 -6.008 5.16 1 97.25 124 CYS A CA 1
ATOM 965 C C . CYS A 1 124 ? -12.484 -7.395 5.438 1 97.25 124 CYS A C 1
ATOM 967 O O . CYS A 1 124 ? -13.125 -8.211 6.094 1 97.25 124 CYS A O 1
ATOM 969 N N . GLY A 1 125 ? -11.242 -7.645 5.031 1 97 125 GLY A N 1
ATOM 970 C CA . GLY A 1 125 ? -10.633 -8.961 5.109 1 97 125 GLY A CA 1
ATOM 971 C C . GLY A 1 125 ? -10.078 -9.281 6.484 1 97 125 GLY A C 1
ATOM 972 O O . GLY A 1 125 ? -9.688 -10.422 6.754 1 97 125 GLY A O 1
ATOM 973 N N . ASN A 1 126 ? -9.953 -8.344 7.289 1 97.94 126 ASN A N 1
ATOM 974 C CA . ASN A 1 126 ? -9.508 -8.43 8.68 1 97.94 126 ASN A CA 1
ATOM 975 C C . ASN A 1 126 ? -10.148 -7.348 9.539 1 97.94 126 ASN A C 1
ATOM 977 O O . ASN A 1 126 ? -9.445 -6.531 10.148 1 97.94 126 ASN A O 1
ATOM 981 N N . TYR A 1 127 ? -11.438 -7.445 9.727 1 97.56 127 TYR A N 1
ATOM 982 C CA . TYR A 1 127 ? -12.273 -6.34 10.188 1 97.56 127 TYR A CA 1
ATOM 983 C C . TYR A 1 127 ? -11.992 -6.012 11.648 1 97.56 127 TYR A C 1
ATOM 985 O O . TYR A 1 127 ? -12.227 -4.891 12.094 1 97.56 127 TYR A O 1
ATOM 993 N N . SER A 1 128 ? -11.492 -6.961 12.422 1 97.56 128 SER A N 1
ATOM 994 C CA . SER A 1 128 ? -11.266 -6.734 13.844 1 97.56 128 SER A CA 1
ATOM 995 C C . SER A 1 128 ? -9.906 -6.098 14.086 1 97.56 128 SER A C 1
ATOM 997 O O . SER A 1 128 ? -9.633 -5.609 15.188 1 97.56 128 SER A O 1
ATOM 999 N N . TYR A 1 129 ? -9 -6.152 13.109 1 98.31 129 TYR A N 1
ATOM 1000 C CA . TYR A 1 129 ? -7.66 -5.574 13.188 1 98.31 129 TYR A CA 1
ATOM 1001 C C . TYR A 1 129 ? -7.703 -4.062 13 1 98.31 129 TYR A C 1
ATOM 1003 O O . TYR A 1 129 ? -7.191 -3.543 12.008 1 98.31 129 TYR A O 1
ATOM 1011 N N . MET A 1 130 ? -8.383 -3.373 14.008 1 98.31 130 MET A N 1
ATOM 1012 C CA . MET A 1 130 ? -8.648 -1.938 13.969 1 98.31 130 MET A CA 1
ATOM 1013 C C . MET A 1 130 ? -8.352 -1.298 15.32 1 98.31 130 MET A C 1
ATOM 1015 O O . MET A 1 130 ? -8.641 -1.886 16.375 1 98.31 130 MET A O 1
ATOM 1019 N N . ASN A 1 131 ? -7.711 -0.181 15.234 1 98.56 131 ASN A N 1
ATOM 1020 C CA . ASN A 1 131 ? -7.477 0.63 16.422 1 98.56 131 ASN A CA 1
ATOM 1021 C C . ASN A 1 131 ? -7.777 2.104 16.156 1 98.56 131 ASN A C 1
ATOM 1023 O O . ASN A 1 131 ? -6.895 2.863 15.766 1 98.56 131 ASN A O 1
ATOM 1027 N N . LEU A 1 132 ? -9.023 2.494 16.422 1 98.69 132 LEU A N 1
ATOM 1028 C CA . LEU A 1 132 ? -9.5 3.836 16.094 1 98.69 132 LEU A CA 1
ATOM 1029 C C . LEU A 1 132 ? -8.82 4.879 16.969 1 98.69 132 LEU A C 1
ATOM 1031 O O . LEU A 1 132 ? -8.43 5.945 16.484 1 98.69 132 LEU A O 1
ATOM 1035 N N . ASP A 1 133 ? -8.695 4.574 18.266 1 98.75 133 ASP A N 1
ATOM 1036 C CA . ASP A 1 133 ? -8.094 5.531 19.188 1 98.75 133 ASP A CA 1
ATOM 1037 C C . ASP A 1 133 ? -6.672 5.887 18.75 1 98.75 133 ASP A C 1
ATOM 1039 O O . ASP A 1 133 ? -6.309 7.066 18.719 1 98.75 133 ASP A O 1
ATOM 1043 N N . GLU A 1 134 ? -5.922 4.875 18.469 1 98.81 134 GLU A N 1
ATOM 1044 C CA . GLU A 1 134 ? -4.547 5.117 18.047 1 98.81 134 GLU A CA 1
ATOM 1045 C C . GLU A 1 134 ? -4.504 5.812 16.688 1 98.81 134 GLU A C 1
ATOM 1047 O O . GLU A 1 134 ? -3.617 6.633 16.438 1 98.81 134 GLU A O 1
ATOM 1052 N N . ALA A 1 135 ? -5.426 5.492 15.773 1 98.88 135 ALA A N 1
ATOM 1053 C CA . ALA A 1 135 ? -5.516 6.18 14.484 1 98.88 135 ALA A CA 1
ATOM 1054 C C . ALA A 1 135 ? -5.73 7.68 14.68 1 98.88 135 ALA A C 1
ATOM 1056 O O . ALA A 1 135 ? -5.055 8.492 14.047 1 98.88 135 ALA A O 1
ATOM 1057 N N . ARG A 1 136 ? -6.641 8.016 15.57 1 98.88 136 ARG A N 1
ATOM 1058 C CA . ARG A 1 136 ? -6.922 9.414 15.867 1 98.88 136 ARG A CA 1
ATOM 1059 C C . ARG A 1 136 ? -5.688 10.109 16.438 1 98.88 136 ARG A C 1
ATOM 1061 O O . ARG A 1 136 ? -5.375 11.242 16.047 1 98.88 136 ARG A O 1
ATOM 1068 N N . ARG A 1 137 ? -5.07 9.43 17.312 1 98.81 137 ARG A N 1
ATOM 1069 C CA . ARG A 1 137 ? -3.885 10 17.938 1 98.81 137 ARG A CA 1
ATOM 1070 C C . ARG A 1 137 ? -2.797 10.281 16.906 1 98.81 137 ARG A C 1
ATOM 1072 O O . ARG A 1 137 ? -2.182 11.352 16.922 1 98.81 137 ARG A O 1
ATOM 1079 N N . GLN A 1 138 ? -2.525 9.328 16.031 1 98.88 138 GLN A N 1
ATOM 1080 C CA . GLN A 1 138 ? -1.509 9.492 15 1 98.88 138 GLN A CA 1
ATOM 1081 C C . GLN A 1 138 ? -1.864 10.641 14.055 1 98.88 138 GLN A C 1
ATOM 1083 O O . GLN A 1 138 ? -0.988 11.391 13.633 1 98.88 138 GLN A O 1
ATOM 1088 N N . ALA A 1 139 ? -3.125 10.727 13.719 1 98.88 139 ALA A N 1
ATOM 1089 C CA . ALA A 1 139 ? -3.576 11.805 12.836 1 98.88 139 ALA A CA 1
ATOM 1090 C C . ALA A 1 139 ? -3.369 13.172 13.5 1 98.88 139 ALA A C 1
ATOM 1092 O O . ALA A 1 139 ? -2.895 14.109 12.859 1 98.88 139 ALA A O 1
ATOM 1093 N N . ARG A 1 140 ? -3.73 13.281 14.773 1 98.81 140 ARG A N 1
ATOM 1094 C CA . ARG A 1 140 ? -3.537 14.531 15.508 1 98.81 140 ARG A CA 1
ATOM 1095 C C . ARG A 1 140 ? -2.062 14.906 15.562 1 98.81 140 ARG A C 1
ATOM 1097 O O . ARG A 1 140 ? -1.71 16.078 15.391 1 98.81 140 ARG A O 1
ATOM 1104 N N . ARG A 1 141 ? -1.308 13.922 15.883 1 98.56 141 ARG A N 1
ATOM 1105 C CA . ARG A 1 141 ? 0.129 14.172 15.945 1 98.56 141 ARG A CA 1
ATOM 1106 C C . ARG A 1 141 ? 0.654 14.672 14.602 1 98.56 141 ARG A C 1
ATOM 1108 O O . ARG A 1 141 ? 1.481 15.586 14.555 1 98.56 141 ARG A O 1
ATOM 1115 N N . PHE A 1 142 ? 0.255 14.086 13.484 1 98.81 142 PHE A N 1
ATOM 1116 C CA . PHE A 1 142 ? 0.67 14.5 12.148 1 98.81 142 PHE A CA 1
ATOM 1117 C C . PHE A 1 142 ? 0.237 15.93 11.859 1 98.81 142 PHE A C 1
ATOM 1119 O O . PHE A 1 142 ? 0.996 16.703 11.281 1 98.81 142 PHE A O 1
ATOM 1126 N N . LEU A 1 143 ? -0.979 16.266 12.258 1 98.81 143 LEU A N 1
ATOM 1127 C CA . LEU A 1 143 ? -1.475 17.625 12.094 1 98.81 143 LEU A CA 1
ATOM 1128 C C . LEU A 1 143 ? -0.603 18.625 12.852 1 98.81 143 LEU A C 1
ATOM 1130 O O . LEU A 1 143 ? -0.129 19.594 12.273 1 98.81 143 LEU A O 1
ATOM 1134 N N . ASP A 1 144 ? -0.318 18.328 14.055 1 98.31 144 ASP A N 1
ATOM 1135 C CA . ASP A 1 144 ? 0.338 19.266 14.969 1 98.31 144 ASP A CA 1
ATOM 1136 C C . ASP A 1 144 ? 1.821 19.406 14.633 1 98.31 144 ASP A C 1
ATOM 1138 O O . ASP A 1 144 ? 2.373 20.5 14.695 1 98.31 144 ASP A O 1
ATOM 1142 N N . GLU A 1 145 ? 2.412 18.281 14.242 1 97.31 145 GLU A N 1
ATOM 1143 C CA . GLU A 1 145 ? 3.871 18.281 14.172 1 97.31 145 GLU A CA 1
ATOM 1144 C C . GLU A 1 145 ? 4.359 18.344 12.727 1 97.31 145 GLU A C 1
ATOM 1146 O O . GLU A 1 145 ? 5.531 18.625 12.477 1 97.31 145 GLU A O 1
ATOM 1151 N N . VAL A 1 146 ? 3.527 18.047 11.82 1 97.94 146 VAL A N 1
ATOM 1152 C CA . VAL A 1 146 ? 3.967 18.016 10.43 1 97.94 146 VAL A CA 1
ATOM 1153 C C . VAL A 1 146 ? 3.232 19.078 9.617 1 97.94 146 VAL A C 1
ATOM 1155 O O . VAL A 1 146 ? 3.852 20.016 9.102 1 97.94 146 VAL A O 1
ATOM 1158 N N . ILE A 1 147 ? 1.928 19.031 9.625 1 98.31 147 ILE A N 1
ATOM 1159 C CA . ILE A 1 147 ? 1.124 19.906 8.781 1 98.31 147 ILE A CA 1
ATOM 1160 C C . ILE A 1 147 ? 1.295 21.359 9.242 1 98.31 147 ILE A C 1
ATOM 1162 O O . ILE A 1 147 ? 1.419 22.266 8.422 1 98.31 147 ILE A O 1
ATOM 1166 N N . HIS A 1 148 ? 1.306 21.562 10.516 1 97.12 148 HIS A N 1
ATOM 1167 C CA . HIS A 1 148 ? 1.337 22.922 11.047 1 97.12 148 HIS A CA 1
ATOM 1168 C C . HIS A 1 148 ? 2.77 23.438 11.172 1 97.12 148 HIS A C 1
ATOM 1170 O O . HIS A 1 148 ? 2.992 24.578 11.57 1 97.12 148 HIS A O 1
ATOM 1176 N N . ASP A 1 149 ? 3.756 22.609 10.836 1 94.94 149 ASP A N 1
ATOM 1177 C CA . ASP A 1 149 ? 5.145 23.062 10.742 1 94.94 149 ASP A CA 1
ATOM 1178 C C . ASP A 1 149 ? 5.375 23.859 9.461 1 94.94 149 ASP A C 1
ATOM 1180 O O . ASP A 1 149 ? 5.285 23.328 8.359 1 94.94 149 ASP A O 1
ATOM 1184 N N . PRO A 1 150 ? 5.73 25.094 9.562 1 92.19 150 PRO A N 1
ATOM 1185 C CA . PRO A 1 150 ? 5.988 25.906 8.367 1 92.19 150 PRO A CA 1
ATOM 1186 C C . PRO A 1 150 ? 7.18 25.391 7.559 1 92.19 150 PRO A C 1
ATOM 1188 O O . PRO A 1 150 ? 7.309 25.719 6.375 1 92.19 150 PRO A O 1
ATOM 1191 N N . GLN A 1 151 ? 8.023 24.609 8.172 1 93.38 151 GLN A N 1
ATOM 1192 C CA . GLN A 1 151 ? 9.203 24.062 7.504 1 93.38 151 GLN A CA 1
ATOM 1193 C C . GLN A 1 151 ? 9.047 22.578 7.234 1 93.38 151 GLN A C 1
ATOM 1195 O O . GLN A 1 151 ? 10.031 21.828 7.219 1 93.38 151 GLN A O 1
ATOM 1200 N N . MET A 1 152 ? 7.848 22.156 7.082 1 93.25 152 MET A N 1
ATOM 1201 C CA . MET A 1 152 ? 7.613 20.75 6.797 1 93.25 152 MET A CA 1
ATOM 1202 C C . MET A 1 152 ? 8.492 20.281 5.648 1 93.25 152 MET A C 1
ATOM 1204 O O . MET A 1 152 ? 8.508 20.891 4.578 1 93.25 152 MET A O 1
ATOM 1208 N N . PRO A 1 153 ? 9.195 19.188 5.816 1 93.75 153 PRO A N 1
ATOM 12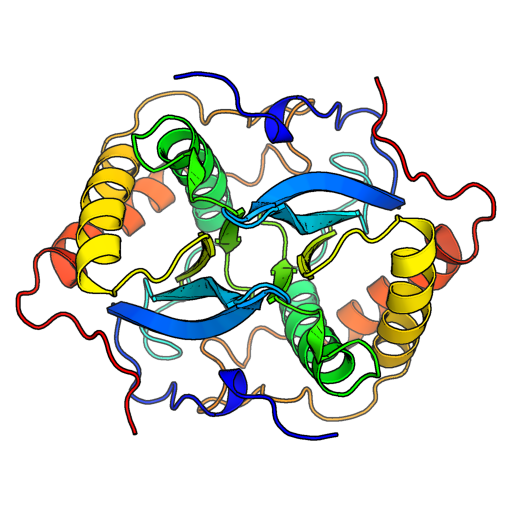09 C CA . PRO A 1 153 ? 10.031 18.672 4.73 1 93.75 153 PRO A CA 1
ATOM 1210 C C . PRO A 1 153 ? 9.211 18.203 3.531 1 93.75 153 PRO A C 1
ATOM 1212 O O . PRO A 1 153 ? 8.156 17.578 3.701 1 93.75 153 PRO A O 1
ATOM 1215 N N . THR A 1 154 ? 9.719 18.5 2.352 1 93.88 154 THR A N 1
ATOM 1216 C CA . THR A 1 154 ? 9.055 18.062 1.132 1 93.88 154 THR A CA 1
ATOM 1217 C C . THR A 1 154 ? 10.039 17.406 0.181 1 93.88 154 THR A C 1
ATOM 1219 O O . THR A 1 154 ? 9.648 16.875 -0.862 1 93.88 154 THR A O 1
ATOM 1222 N N . GLU A 1 155 ? 11.266 17.453 0.552 1 93.62 155 GLU A N 1
ATOM 1223 C CA . GLU A 1 155 ? 12.32 16.828 -0.234 1 93.62 155 GLU A CA 1
ATOM 1224 C C . GLU A 1 155 ? 13.078 15.797 0.595 1 93.62 155 GLU A C 1
ATOM 1226 O O . GLU A 1 155 ? 13.312 16 1.788 1 93.62 155 GLU A O 1
ATOM 1231 N N . TYR A 1 156 ? 13.398 14.758 -0.077 1 94.06 156 TYR A N 1
ATOM 1232 C CA . TYR A 1 156 ? 14.195 13.742 0.604 1 94.06 156 TYR A CA 1
ATOM 1233 C C . TYR A 1 156 ? 15.555 14.297 1.005 1 94.06 156 TYR A C 1
ATOM 1235 O O . TYR A 1 156 ? 16.141 15.102 0.281 1 94.06 156 TYR A O 1
ATOM 1243 N N . PRO A 1 157 ? 15.969 13.836 2.141 1 89.81 157 PRO A N 1
ATOM 1244 C CA . PRO A 1 157 ? 17.312 14.258 2.535 1 89.81 157 PRO A CA 1
ATOM 1245 C C . PRO A 1 157 ? 18.406 13.617 1.681 1 89.81 157 PRO A C 1
ATOM 1247 O O . PRO A 1 157 ? 18.203 12.547 1.106 1 89.81 157 PRO A O 1
ATOM 1250 N N . GLU A 1 158 ? 19.562 14.234 1.471 1 80.25 158 GLU A N 1
ATOM 1251 C CA . GLU A 1 158 ? 20.703 13.727 0.713 1 80.25 158 GLU A CA 1
ATOM 1252 C C . GLU A 1 158 ? 21.438 12.641 1.488 1 80.25 158 GLU A C 1
ATOM 1254 O O . GLU A 1 158 ? 21.469 12.656 2.721 1 80.25 158 GLU A O 1
ATOM 1259 N N . MET B 1 1 ? -21.203 10.477 3.881 1 82.56 1 MET B N 1
ATOM 1260 C CA . MET B 1 1 ? -20.172 9.992 2.971 1 82.56 1 MET B CA 1
ATOM 1261 C C . MET B 1 1 ? -20.594 8.68 2.312 1 82.56 1 MET B C 1
ATOM 1263 O O . MET B 1 1 ? -21.219 7.836 2.953 1 82.56 1 MET B O 1
ATOM 1267 N N . ASN B 1 2 ? -20.297 8.578 0.964 1 86.19 2 ASN B N 1
ATOM 1268 C CA . ASN B 1 2 ? -20.672 7.391 0.204 1 86.19 2 ASN B CA 1
ATOM 1269 C C . ASN B 1 2 ? -19.719 6.23 0.462 1 86.19 2 ASN B C 1
ATOM 1271 O O . ASN B 1 2 ? -18.547 6.445 0.748 1 86.19 2 ASN B O 1
ATOM 1275 N N . LYS B 1 3 ? -20.375 5.078 0.419 1 87.25 3 LYS B N 1
ATOM 1276 C CA . LYS B 1 3 ? -19.547 3.885 0.5 1 87.25 3 LYS B CA 1
ATOM 1277 C C . LYS B 1 3 ? -18.641 3.764 -0.721 1 87.25 3 LYS B C 1
ATOM 1279 O O . LYS B 1 3 ? -19.078 3.969 -1.853 1 87.25 3 LYS B O 1
ATOM 1284 N N . ILE B 1 4 ? -17.422 3.4 -0.474 1 86.38 4 ILE B N 1
ATOM 1285 C CA . ILE B 1 4 ? -16.484 3.326 -1.592 1 86.38 4 ILE B CA 1
ATOM 1286 C C . ILE B 1 4 ? -16.484 1.913 -2.17 1 86.38 4 ILE B C 1
ATOM 1288 O O . ILE B 1 4 ? -16.875 0.958 -1.493 1 86.38 4 ILE B O 1
ATOM 1292 N N . PRO B 1 5 ? -16.094 1.743 -3.428 1 83.19 5 PRO B N 1
ATOM 1293 C CA . PRO B 1 5 ? -16.188 0.457 -4.121 1 83.19 5 PRO B CA 1
ATOM 1294 C C . PRO B 1 5 ? -15.484 -0.673 -3.375 1 83.19 5 PRO B C 1
ATOM 1296 O O . PRO B 1 5 ? -15.992 -1.797 -3.326 1 83.19 5 PRO B O 1
ATOM 1299 N N . SER B 1 6 ? -14.367 -0.467 -2.779 1 85.5 6 SER B N 1
ATOM 1300 C CA . SER B 1 6 ? -13.625 -1.511 -2.08 1 85.5 6 SER B CA 1
ATOM 1301 C C . SER B 1 6 ? -14.445 -2.113 -0.948 1 85.5 6 SER B C 1
ATOM 1303 O O . SER B 1 6 ? -14.242 -3.268 -0.569 1 85.5 6 SER B O 1
ATOM 1305 N N . PHE B 1 7 ? -15.344 -1.364 -0.4 1 90.5 7 PHE B N 1
ATOM 1306 C CA . PHE B 1 7 ? -16.141 -1.83 0.727 1 90.5 7 PHE B CA 1
ATOM 1307 C C . PHE B 1 7 ? -17.406 -2.531 0.24 1 90.5 7 PHE B C 1
ATOM 1309 O O . PHE B 1 7 ? -18.281 -2.893 1.042 1 90.5 7 PHE B O 1
ATOM 1316 N N . THR B 1 8 ? -17.469 -2.738 -1.056 1 90 8 THR B N 1
ATOM 1317 C CA . THR B 1 8 ? -18.656 -3.404 -1.603 1 90 8 THR B CA 1
ATOM 1318 C C . THR B 1 8 ? -18.344 -4.859 -1.944 1 90 8 THR B C 1
ATOM 1320 O O . THR B 1 8 ? -19.25 -5.645 -2.227 1 90 8 THR B O 1
ATOM 1323 N N . VAL B 1 9 ? -17.078 -5.191 -1.961 1 93.69 9 VAL B N 1
ATOM 1324 C CA . VAL B 1 9 ? -16.672 -6.57 -2.203 1 93.69 9 VAL B CA 1
ATOM 1325 C C . VAL B 1 9 ? -17.156 -7.461 -1.062 1 93.69 9 VAL B C 1
ATOM 1327 O O . VAL B 1 9 ? -17.078 -7.082 0.108 1 93.69 9 VAL B O 1
ATOM 1330 N N . ASN B 1 10 ? -17.672 -8.672 -1.37 1 96 10 ASN B N 1
ATOM 1331 C CA . ASN B 1 10 ? -18.109 -9.625 -0.352 1 96 10 ASN B CA 1
ATOM 1332 C C . ASN B 1 10 ? -16.953 -10.469 0.163 1 96 10 ASN B C 1
ATOM 1334 O O . ASN B 1 10 ? -16.672 -11.547 -0.375 1 96 10 ASN B O 1
ATOM 1338 N N . HIS B 1 11 ? -16.391 -10.117 1.309 1 97.06 11 HIS B N 1
ATOM 1339 C CA . HIS B 1 11 ? -15.203 -10.773 1.858 1 97.06 11 HIS B CA 1
ATOM 1340 C C . HIS B 1 11 ? -15.57 -12.094 2.525 1 97.06 11 HIS B C 1
ATOM 1342 O O . HIS B 1 11 ? -14.688 -12.898 2.84 1 97.06 11 HIS B O 1
ATOM 1348 N N . LEU B 1 12 ? -16.844 -12.281 2.697 1 95.69 12 LEU B N 1
ATOM 1349 C CA . LEU B 1 12 ? -17.266 -13.539 3.312 1 95.69 12 LEU B CA 1
ATOM 1350 C C . LEU B 1 12 ? -17.016 -14.711 2.373 1 95.69 12 LEU B C 1
ATOM 1352 O O . LEU B 1 12 ? -16.844 -15.852 2.826 1 95.69 12 LEU B O 1
ATOM 1356 N N . THR B 1 13 ? -17 -14.414 1.038 1 96.62 13 THR B N 1
ATOM 1357 C CA . THR B 1 13 ? -16.859 -15.5 0.071 1 96.62 13 THR B CA 1
ATOM 1358 C C . THR B 1 13 ? -15.656 -15.273 -0.838 1 96.62 13 THR B C 1
ATOM 1360 O O . THR B 1 13 ? -15.406 -16.062 -1.748 1 96.62 13 THR B O 1
ATOM 1363 N N . LEU B 1 14 ? -14.969 -14.203 -0.611 1 97.25 14 LEU B N 1
ATOM 1364 C CA . LEU B 1 14 ? -13.805 -13.883 -1.431 1 97.25 14 LEU B CA 1
ATOM 1365 C C . LEU B 1 14 ? -12.703 -14.914 -1.238 1 97.25 14 LEU B C 1
ATOM 1367 O O . LEU B 1 14 ? -12.281 -15.18 -0.109 1 97.25 14 LEU B O 1
ATOM 1371 N N . ARG B 1 15 ? -12.242 -15.531 -2.291 1 97.5 15 ARG B N 1
ATOM 1372 C CA . ARG B 1 15 ? -11.172 -16.516 -2.254 1 97.5 15 ARG B CA 1
ATOM 1373 C C . ARG B 1 15 ? -9.828 -15.875 -2.578 1 97.5 15 ARG B C 1
ATOM 1375 O O . ARG B 1 15 ? -9.766 -14.703 -2.959 1 97.5 15 ARG B O 1
ATOM 1382 N N . ARG B 1 16 ? -8.742 -16.688 -2.285 1 98.12 16 ARG B N 1
ATOM 1383 C CA . ARG B 1 16 ? -7.434 -16.25 -2.766 1 98.12 16 ARG B CA 1
ATOM 1384 C C . ARG B 1 16 ? -7.41 -16.172 -4.289 1 98.12 16 ARG B C 1
ATOM 1386 O O . ARG B 1 16 ? -8.016 -17 -4.973 1 98.12 16 ARG B O 1
ATOM 1393 N N . GLY B 1 17 ? -6.805 -15.141 -4.77 1 98.12 17 GLY B N 1
ATOM 1394 C CA . GLY B 1 17 ? -6.805 -14.953 -6.211 1 98.12 17 GLY B CA 1
ATOM 1395 C C . GLY B 1 17 ? -6.285 -13.594 -6.637 1 98.12 17 GLY B C 1
ATOM 1396 O O . GLY B 1 17 ? -5.684 -12.875 -5.832 1 98.12 17 GLY B O 1
ATOM 1397 N N . ILE B 1 18 ? -6.352 -13.32 -7.891 1 98.56 18 ILE B N 1
ATOM 1398 C CA . ILE B 1 18 ? -5.961 -12.055 -8.508 1 98.56 18 ILE B CA 1
ATOM 1399 C C . ILE B 1 18 ? -7.191 -11.375 -9.109 1 98.56 18 ILE B C 1
ATOM 1401 O O . ILE B 1 18 ? -7.836 -11.93 -10.008 1 98.56 18 ILE B O 1
ATOM 1405 N N . TYR B 1 19 ? -7.508 -10.195 -8.594 1 97.75 19 TYR B N 1
ATOM 1406 C CA . TYR B 1 19 ? -8.758 -9.531 -8.945 1 97.75 19 TYR B CA 1
ATOM 1407 C C . TYR B 1 19 ? -8.492 -8.148 -9.531 1 97.75 19 TYR B C 1
ATOM 1409 O O . TYR B 1 19 ? -7.691 -7.379 -8.992 1 97.75 19 TYR B O 1
ATOM 1417 N N . LEU B 1 20 ? -9.133 -7.832 -10.648 1 97.19 20 LEU B N 1
ATOM 1418 C CA . LEU B 1 20 ? -9.156 -6.457 -11.141 1 97.19 20 LEU B CA 1
ATOM 1419 C C . LEU B 1 20 ? -10.086 -5.598 -10.297 1 97.19 20 LEU B C 1
ATOM 1421 O O . LEU B 1 20 ? -11.312 -5.758 -10.352 1 97.19 20 LEU B O 1
ATOM 1425 N N . SER B 1 21 ? -9.539 -4.758 -9.547 1 95.56 21 SER B N 1
ATOM 1426 C CA . SER B 1 21 ? -10.344 -4 -8.586 1 95.56 21 SER B CA 1
ATOM 1427 C C . SER B 1 21 ? -10.852 -2.703 -9.203 1 95.56 21 SER B C 1
ATOM 1429 O O . SER B 1 21 ? -11.984 -2.293 -8.938 1 95.56 21 SER B O 1
ATOM 1431 N N . ARG B 1 22 ? -9.984 -2.002 -9.945 1 94.38 22 ARG B N 1
ATOM 1432 C CA . ARG B 1 22 ? -10.352 -0.685 -10.445 1 94.38 22 ARG B CA 1
ATOM 1433 C C . ARG B 1 22 ? -9.578 -0.343 -11.711 1 94.38 22 ARG B C 1
ATOM 1435 O O . ARG B 1 22 ? -8.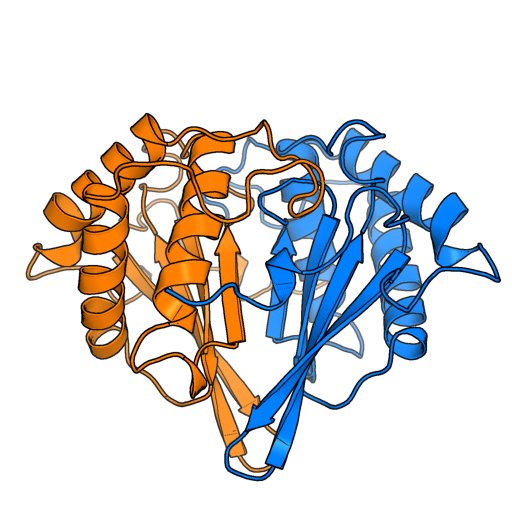43 -0.774 -11.875 1 94.38 22 ARG B O 1
ATOM 1442 N N . ARG B 1 23 ? -10.234 0.352 -12.633 1 95.94 23 ARG B N 1
ATOM 1443 C CA . ARG B 1 23 ? -9.609 0.938 -13.812 1 95.94 23 ARG B CA 1
ATOM 1444 C C . ARG B 1 23 ? -9.82 2.447 -13.852 1 95.94 23 ARG B C 1
ATOM 1446 O O . ARG B 1 23 ? -10.953 2.924 -13.961 1 95.94 23 ARG B O 1
ATOM 1453 N N . ASP B 1 24 ? -8.75 3.17 -13.703 1 96.88 24 ASP B N 1
ATOM 1454 C CA . ASP B 1 24 ? -8.773 4.621 -13.859 1 96.88 24 ASP B CA 1
ATOM 1455 C C . ASP B 1 24 ? -8.273 5.027 -15.242 1 96.88 24 ASP B C 1
ATOM 1457 O O . ASP B 1 24 ? -7.508 4.297 -15.875 1 96.88 24 ASP B O 1
ATOM 1461 N N . MET B 1 25 ? -8.805 6.125 -15.703 1 97.31 25 MET B N 1
ATOM 1462 C CA . MET B 1 25 ? -8.352 6.66 -16.984 1 97.31 25 MET B CA 1
ATOM 1463 C C . MET B 1 25 ? -7.676 8.016 -16.797 1 97.31 25 MET B C 1
ATOM 1465 O O . MET B 1 25 ? -8.211 8.891 -16.109 1 97.31 25 MET B O 1
ATOM 1469 N N . SER B 1 26 ? -6.508 8.141 -17.375 1 96.94 26 SER B N 1
ATOM 1470 C CA . SER B 1 26 ? -5.863 9.445 -17.391 1 96.94 26 SER B CA 1
ATOM 1471 C C . SER B 1 26 ? -6.637 10.438 -18.25 1 96.94 26 SER B C 1
ATOM 1473 O O . SER B 1 26 ? -7.504 10.047 -19.031 1 96.94 26 SER B O 1
ATOM 1475 N N . PRO B 1 27 ? -6.309 11.75 -18.109 1 96.06 27 PRO B N 1
ATOM 1476 C CA . PRO B 1 27 ? -7.004 12.75 -18.922 1 96.06 27 PRO B CA 1
ATOM 1477 C C . PRO B 1 27 ? -6.895 12.484 -20.422 1 96.06 27 PRO B C 1
ATOM 1479 O O . PRO B 1 27 ? -7.828 12.773 -21.172 1 96.06 27 PRO B O 1
ATOM 1482 N N . SER B 1 28 ? -5.805 11.914 -20.906 1 97.31 28 SER B N 1
ATOM 1483 C CA . SER B 1 28 ? -5.594 11.656 -22.328 1 97.31 28 SER B CA 1
ATOM 1484 C C . SER B 1 28 ? -6.105 10.273 -22.719 1 97.31 28 SER B C 1
ATOM 1486 O O . SER B 1 28 ? -5.914 9.836 -23.844 1 97.31 28 SER B O 1
ATOM 1488 N N . GLY B 1 29 ? -6.637 9.523 -21.734 1 97.25 29 GLY B N 1
ATOM 1489 C CA . GLY B 1 29 ? -7.344 8.297 -22.062 1 97.25 29 GLY B CA 1
ATOM 1490 C C . GLY B 1 29 ? -6.512 7.047 -21.828 1 97.25 29 GLY B C 1
ATOM 1491 O O . GLY B 1 29 ? -6.867 5.961 -22.297 1 97.25 29 GLY B O 1
ATOM 1492 N N . ASP B 1 30 ? -5.383 7.156 -21.203 1 98.06 30 ASP B N 1
ATOM 1493 C CA . ASP B 1 30 ? -4.574 5.988 -20.875 1 98.06 30 ASP B CA 1
ATOM 1494 C C . ASP B 1 30 ? -5.078 5.309 -19.609 1 98.06 30 ASP B C 1
ATOM 1496 O O . ASP B 1 30 ? -5.457 5.98 -18.641 1 98.06 30 ASP B O 1
ATOM 1500 N N . ALA B 1 31 ? -5.027 4 -19.578 1 98.19 31 ALA B N 1
ATOM 1501 C CA . ALA B 1 31 ? -5.57 3.23 -18.453 1 98.19 31 ALA B CA 1
ATOM 1502 C C . ALA B 1 31 ? -4.535 3.074 -17.344 1 98.19 31 ALA B C 1
ATOM 1504 O O . ALA B 1 31 ? -3.346 2.885 -17.625 1 98.19 31 ALA B O 1
ATOM 1505 N N . ILE B 1 32 ? -4.961 3.174 -16.125 1 98.38 32 ILE B N 1
ATOM 1506 C CA . ILE B 1 32 ? -4.266 2.758 -14.914 1 98.38 32 ILE B CA 1
ATOM 1507 C C . ILE B 1 32 ? -5.078 1.685 -14.195 1 98.38 32 ILE B C 1
ATOM 1509 O O . ILE B 1 32 ? -6.211 1.935 -13.766 1 98.38 32 ILE B O 1
ATOM 1513 N N . THR B 1 33 ? -4.547 0.51 -14.07 1 98.31 33 THR B N 1
ATOM 1514 C CA . THR B 1 33 ? -5.309 -0.621 -13.555 1 98.31 33 THR B CA 1
ATOM 1515 C C . THR B 1 33 ? -4.797 -1.036 -12.18 1 98.31 33 THR B C 1
ATOM 1517 O O . THR B 1 33 ? -3.588 -1.149 -11.969 1 98.31 33 THR B O 1
ATOM 1520 N N . THR B 1 34 ? -5.699 -1.209 -11.273 1 98.19 34 THR B N 1
ATOM 1521 C CA . THR B 1 34 ? -5.379 -1.648 -9.922 1 98.19 34 THR B CA 1
ATOM 1522 C C . THR B 1 34 ? -5.84 -3.086 -9.695 1 98.19 34 THR B C 1
ATOM 1524 O O . THR B 1 34 ? -6.969 -3.441 -10.039 1 98.19 34 THR B O 1
ATOM 1527 N N . PHE B 1 35 ? -4.988 -3.896 -9.133 1 98.62 35 PHE B N 1
ATOM 1528 C CA . PHE B 1 35 ? -5.301 -5.293 -8.844 1 98.62 35 PHE B CA 1
ATOM 1529 C C . PHE B 1 35 ? -5.16 -5.582 -7.355 1 98.62 35 PHE B C 1
ATOM 1531 O O . PHE B 1 35 ? -4.293 -5.016 -6.684 1 98.62 35 PHE B O 1
ATOM 1538 N N . ASP B 1 36 ? -6.008 -6.441 -6.879 1 98.31 36 ASP B N 1
ATOM 1539 C CA . ASP B 1 36 ? -5.863 -7.062 -5.566 1 98.31 36 ASP B CA 1
ATOM 1540 C C . ASP B 1 36 ? -5.227 -8.445 -5.68 1 98.31 36 ASP B C 1
ATOM 1542 O O . ASP B 1 36 ? -5.789 -9.344 -6.305 1 98.31 36 ASP B O 1
ATOM 1546 N N . ILE B 1 37 ? -4.078 -8.578 -5.102 1 98.75 37 ILE B N 1
ATOM 1547 C CA . ILE B 1 37 ? -3.441 -9.883 -4.965 1 98.75 37 ILE B CA 1
ATOM 1548 C C . ILE B 1 37 ? -3.789 -10.484 -3.604 1 98.75 37 ILE B C 1
ATOM 1550 O O . ILE B 1 37 ? -3.121 -10.203 -2.605 1 98.75 37 ILE B O 1
ATOM 1554 N N . ARG B 1 38 ? -4.855 -11.305 -3.57 1 98.56 38 ARG B N 1
ATOM 1555 C CA . ARG B 1 38 ? -5.363 -11.875 -2.324 1 98.56 38 ARG B CA 1
ATOM 1556 C C . ARG B 1 38 ? -4.648 -13.172 -1.983 1 98.56 38 ARG B C 1
ATOM 1558 O O . ARG B 1 38 ? -4.812 -14.18 -2.676 1 98.56 38 ARG B O 1
ATOM 1565 N N . MET B 1 39 ? -3.902 -13.148 -0.906 1 98.75 39 MET B N 1
ATOM 1566 C CA . MET B 1 39 ? -2.992 -14.25 -0.594 1 98.75 39 MET B CA 1
ATOM 1567 C C . MET B 1 39 ? -3.584 -15.156 0.477 1 98.75 39 MET B C 1
ATOM 1569 O O . MET B 1 39 ? -3.152 -16.297 0.634 1 98.75 39 MET B O 1
ATOM 1573 N N . THR B 1 40 ? -4.453 -14.648 1.317 1 98.56 40 THR B N 1
ATOM 1574 C CA . THR B 1 40 ? -5.211 -15.445 2.273 1 98.56 40 THR B CA 1
ATOM 1575 C C . THR B 1 40 ? -6.703 -15.172 2.145 1 98.56 40 THR B C 1
ATOM 1577 O O . THR B 1 40 ? -7.109 -14.125 1.636 1 98.56 40 THR B O 1
ATOM 1580 N N . GLU B 1 41 ? -7.516 -16.109 2.57 1 98.06 41 GLU B N 1
ATOM 1581 C CA . GLU B 1 41 ? -8.961 -15.891 2.572 1 98.06 41 GLU B CA 1
ATOM 1582 C C . GLU B 1 41 ? -9.375 -14.961 3.709 1 98.06 41 GLU B C 1
ATOM 1584 O O . GLU B 1 41 ? -9.133 -15.258 4.883 1 98.06 41 GLU B O 1
ATOM 1589 N N . PRO B 1 42 ? -10.023 -13.906 3.346 1 97.19 42 PRO B N 1
ATOM 1590 C CA . PRO B 1 42 ? -10.383 -12.898 4.344 1 97.19 42 PRO B CA 1
ATOM 1591 C C . PRO B 1 42 ? -11.234 -13.461 5.477 1 97.19 42 PRO B C 1
ATOM 1593 O O . PRO B 1 42 ? -12.234 -14.148 5.227 1 97.19 42 PRO B O 1
ATOM 1596 N N . ASN B 1 43 ? -10.828 -13.227 6.719 1 96.62 43 ASN B N 1
ATOM 1597 C CA . ASN B 1 43 ? -11.531 -13.555 7.953 1 96.62 43 ASN B CA 1
ATOM 1598 C C . ASN B 1 43 ? -11.648 -15.062 8.156 1 96.62 43 ASN B C 1
ATOM 1600 O O . ASN B 1 43 ? -12.148 -15.516 9.18 1 96.62 43 ASN B O 1
ATOM 1604 N N . ARG B 1 44 ? -11.234 -15.852 7.238 1 97.69 44 ARG B N 1
ATOM 1605 C CA . ARG B 1 44 ? -11.367 -17.297 7.332 1 97.69 44 ARG B CA 1
ATOM 1606 C C . ARG B 1 44 ? -10 -17.953 7.531 1 97.69 44 ARG B C 1
ATOM 1608 O O . ARG B 1 44 ? -9.914 -19.062 8.07 1 97.69 44 ARG B O 1
ATOM 1615 N N . GLU B 1 45 ? -8.984 -17.422 7.027 1 98.25 45 GLU B N 1
ATOM 1616 C CA . GLU B 1 45 ? -7.598 -17.781 7.277 1 98.25 45 GLU B CA 1
ATOM 1617 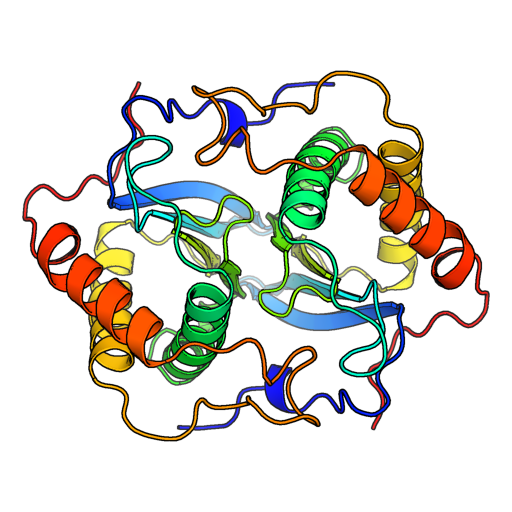C C . GLU B 1 45 ? -6.863 -16.688 8.047 1 98.25 45 GLU B C 1
ATOM 1619 O O . GLU B 1 45 ? -7.242 -15.523 7.98 1 98.25 45 GLU B O 1
ATOM 1624 N N . PRO B 1 46 ? -5.805 -17.109 8.812 1 97.94 46 PRO B N 1
ATOM 1625 C CA . PRO B 1 46 ? -5.023 -16.062 9.461 1 97.94 46 PRO B CA 1
ATOM 1626 C C . PRO B 1 46 ? -4.457 -15.047 8.469 1 97.94 46 PRO B C 1
ATOM 1628 O O . PRO B 1 46 ? -4.008 -15.43 7.387 1 97.94 46 PRO B O 1
ATOM 1631 N N . ALA B 1 47 ? -4.602 -13.789 8.852 1 98.5 47 ALA B N 1
ATOM 1632 C CA . ALA B 1 47 ? -3.9 -12.766 8.078 1 98.5 47 ALA B CA 1
ATOM 1633 C C . ALA B 1 47 ? -2.395 -13.016 8.078 1 98.5 47 ALA B C 1
ATOM 1635 O O . ALA B 1 47 ? -1.875 -13.711 8.953 1 98.5 47 ALA B O 1
ATOM 1636 N N . ILE B 1 48 ? -1.701 -12.469 7.086 1 98.75 48 ILE B N 1
ATOM 1637 C CA . ILE B 1 48 ? -0.255 -12.641 6.984 1 98.75 48 ILE B CA 1
ATOM 1638 C C . ILE B 1 48 ? 0.437 -11.797 8.055 1 98.75 48 ILE B C 1
ATOM 1640 O O . ILE B 1 48 ? 0.018 -10.672 8.336 1 98.75 48 ILE B O 1
ATOM 1644 N N . ASP B 1 49 ? 1.475 -12.344 8.539 1 97.88 49 ASP B N 1
ATOM 1645 C CA . ASP B 1 49 ? 2.33 -11.602 9.453 1 97.88 49 ASP B CA 1
ATOM 1646 C C . ASP B 1 49 ? 2.838 -10.312 8.812 1 97.88 49 ASP B C 1
ATOM 1648 O O . ASP B 1 49 ? 3.221 -10.305 7.645 1 97.88 49 ASP B O 1
ATOM 1652 N N . GLY B 1 50 ? 2.791 -9.203 9.656 1 98.56 50 GLY B N 1
ATOM 1653 C CA . GLY B 1 50 ? 3.195 -7.922 9.102 1 98.56 50 GLY B CA 1
ATOM 1654 C C . GLY B 1 50 ? 4.641 -7.902 8.641 1 98.56 50 GLY B C 1
ATOM 1655 O O . GLY B 1 50 ? 4.957 -7.301 7.609 1 98.56 50 GLY B O 1
ATOM 1656 N N . ALA B 1 51 ? 5.52 -8.531 9.422 1 98.75 51 ALA B N 1
ATOM 1657 C CA . ALA B 1 51 ? 6.934 -8.578 9.062 1 98.75 51 ALA B CA 1
ATOM 1658 C C . ALA B 1 51 ? 7.141 -9.367 7.77 1 98.75 51 ALA B C 1
ATOM 1660 O O . ALA B 1 51 ? 8.031 -9.047 6.98 1 98.75 51 ALA B O 1
ATOM 1661 N N . ALA B 1 52 ? 6.375 -10.383 7.57 1 98.88 52 ALA B N 1
ATOM 1662 C CA . ALA B 1 52 ? 6.43 -11.156 6.336 1 98.88 52 ALA B CA 1
ATOM 1663 C C . ALA B 1 52 ? 5.938 -10.336 5.148 1 98.88 52 ALA B C 1
ATOM 1665 O O . ALA B 1 52 ? 6.535 -10.375 4.07 1 98.88 52 ALA B O 1
ATOM 1666 N N . LEU B 1 53 ? 4.844 -9.625 5.352 1 98.88 53 LEU B N 1
ATOM 1667 C CA . LEU B 1 53 ? 4.309 -8.789 4.289 1 98.88 53 LEU B CA 1
ATOM 1668 C C . LEU B 1 53 ? 5.297 -7.691 3.91 1 98.88 53 LEU B C 1
ATOM 1670 O O . LEU B 1 53 ? 5.41 -7.328 2.736 1 98.88 53 LEU B O 1
ATOM 1674 N N . HIS B 1 54 ? 5.961 -7.133 4.922 1 98.88 54 HIS B N 1
ATOM 1675 C CA . HIS B 1 54 ? 6.992 -6.133 4.668 1 98.88 54 HIS B CA 1
ATOM 1676 C C . HIS B 1 54 ? 8.141 -6.723 3.852 1 98.88 54 HIS B C 1
ATOM 1678 O O . HIS B 1 54 ? 8.617 -6.09 2.904 1 98.88 54 HIS B O 1
ATOM 1684 N N . ALA B 1 55 ? 8.594 -7.906 4.195 1 98.88 55 ALA B N 1
ATOM 1685 C CA . ALA B 1 55 ? 9.617 -8.594 3.42 1 98.88 55 ALA B CA 1
ATOM 1686 C C . ALA B 1 55 ? 9.156 -8.836 1.986 1 98.88 55 ALA B C 1
ATOM 1688 O O . ALA B 1 55 ? 9.914 -8.625 1.037 1 98.88 55 ALA B O 1
ATOM 1689 N N . ILE B 1 56 ? 7.902 -9.289 1.863 1 98.94 56 ILE B N 1
ATOM 1690 C CA . ILE B 1 56 ? 7.328 -9.523 0.544 1 98.94 56 ILE B CA 1
ATOM 1691 C C . ILE B 1 56 ? 7.316 -8.227 -0.258 1 98.94 56 ILE B C 1
ATOM 1693 O O . ILE B 1 56 ? 7.617 -8.227 -1.454 1 98.94 56 ILE B O 1
ATOM 1697 N N . GLU B 1 57 ? 7 -7.145 0.395 1 98.81 57 GLU B N 1
ATOM 1698 C CA . GLU B 1 57 ? 7.008 -5.844 -0.268 1 98.81 57 GLU B CA 1
ATOM 1699 C C . GLU B 1 57 ? 8.383 -5.52 -0.837 1 98.81 57 GLU B C 1
ATOM 1701 O O . GLU B 1 57 ? 8.508 -5.141 -2.004 1 98.81 57 GLU B O 1
ATOM 1706 N N . HIS B 1 58 ? 9.43 -5.684 -0.054 1 98.62 58 HIS B N 1
ATOM 1707 C CA . HIS B 1 58 ? 10.789 -5.395 -0.495 1 98.62 58 HIS B CA 1
ATOM 1708 C C . HIS B 1 58 ? 11.203 -6.301 -1.654 1 98.62 58 HIS B C 1
ATOM 1710 O O . HIS B 1 58 ? 11.742 -5.824 -2.654 1 98.62 58 HIS B O 1
ATOM 1716 N N . LEU B 1 59 ? 10.938 -7.539 -1.477 1 98.81 59 LEU B N 1
ATOM 1717 C CA . LEU B 1 59 ? 11.383 -8.516 -2.467 1 98.81 59 LEU B CA 1
ATOM 1718 C C . LEU B 1 59 ? 10.625 -8.344 -3.779 1 98.81 59 LEU B C 1
ATOM 1720 O O . LEU B 1 59 ? 11.234 -8.312 -4.852 1 98.81 59 LEU B O 1
ATOM 1724 N N . ALA B 1 60 ? 9.328 -8.219 -3.709 1 98.75 60 ALA B N 1
ATOM 1725 C CA . ALA B 1 60 ? 8.516 -8.055 -4.914 1 98.75 60 ALA B CA 1
ATOM 1726 C C . ALA B 1 60 ? 8.852 -6.75 -5.629 1 98.75 60 ALA B C 1
ATOM 1728 O O . ALA B 1 60 ? 8.953 -6.715 -6.859 1 98.75 60 ALA B O 1
ATOM 1729 N N . ALA B 1 61 ? 8.938 -5.672 -4.844 1 97.69 61 ALA B N 1
ATOM 1730 C CA . ALA B 1 61 ? 9.281 -4.391 -5.453 1 97.69 61 ALA B CA 1
ATOM 1731 C C . ALA B 1 61 ? 10.617 -4.48 -6.199 1 97.69 61 ALA B C 1
ATOM 1733 O O . ALA B 1 61 ? 10.75 -3.957 -7.309 1 97.69 61 ALA B O 1
ATOM 1734 N N . THR B 1 62 ? 11.602 -5.094 -5.578 1 97.62 62 THR B N 1
ATOM 1735 C CA . THR B 1 62 ? 12.906 -5.277 -6.199 1 97.62 62 THR B CA 1
ATOM 1736 C C . THR B 1 62 ? 12.781 -6.082 -7.492 1 97.62 62 THR B C 1
ATOM 1738 O O . THR B 1 62 ? 13.297 -5.672 -8.531 1 97.62 62 THR B O 1
ATOM 1741 N N . TYR B 1 63 ? 12.117 -7.199 -7.465 1 98.38 63 TYR B N 1
ATOM 1742 C CA . TYR B 1 63 ? 11.984 -8.055 -8.641 1 98.38 63 TYR B CA 1
ATOM 1743 C C . TYR B 1 63 ? 11.227 -7.336 -9.75 1 98.38 63 TYR B C 1
ATOM 1745 O O . TYR B 1 63 ? 11.68 -7.312 -10.898 1 98.38 63 TYR B O 1
ATOM 1753 N N . LEU B 1 64 ? 10.031 -6.758 -9.445 1 98.19 64 LEU B N 1
ATOM 1754 C CA . LEU B 1 64 ? 9.148 -6.141 -10.422 1 98.19 64 LEU B CA 1
ATOM 1755 C C . LEU B 1 64 ? 9.836 -4.977 -11.125 1 98.19 64 LEU B C 1
ATOM 1757 O O . LEU B 1 64 ? 9.68 -4.797 -12.336 1 98.19 64 LEU B O 1
ATOM 1761 N N . ARG B 1 65 ? 10.609 -4.258 -10.398 1 95.81 65 ARG B N 1
ATOM 1762 C CA . ARG B 1 65 ? 11.258 -3.08 -10.969 1 95.81 65 ARG B CA 1
ATOM 1763 C C . ARG B 1 65 ? 12.508 -3.469 -11.758 1 95.81 65 ARG B C 1
ATOM 1765 O O . ARG B 1 65 ? 13.117 -2.627 -12.414 1 95.81 65 ARG B O 1
ATOM 1772 N N . ASN B 1 66 ? 12.938 -4.723 -11.656 1 97 66 ASN B N 1
ATOM 1773 C CA . ASN B 1 66 ? 14.039 -5.25 -12.453 1 97 66 ASN B CA 1
ATOM 1774 C C . ASN B 1 66 ? 13.547 -6.215 -13.523 1 97 66 ASN B C 1
ATOM 1776 O O . ASN B 1 66 ? 14.352 -6.855 -14.203 1 97 66 ASN B O 1
ATOM 1780 N N . SER B 1 67 ? 12.266 -6.395 -13.688 1 97.06 67 SER B N 1
ATOM 1781 C CA . SER B 1 67 ? 11.648 -7.32 -14.633 1 97.06 67 SER B CA 1
ATOM 1782 C C . SER B 1 67 ? 11.234 -6.605 -15.914 1 97.06 67 SER B C 1
ATOM 1784 O O . SER B 1 67 ? 11.32 -5.379 -16 1 97.06 67 SER B O 1
ATOM 1786 N N . PRO B 1 68 ? 10.75 -7.391 -16.969 1 95.62 68 PRO B N 1
ATOM 1787 C CA . PRO B 1 68 ? 10.25 -6.773 -18.203 1 95.62 68 PRO B CA 1
ATOM 1788 C C . PRO B 1 68 ? 9.039 -5.879 -17.953 1 95.62 68 PRO B C 1
ATOM 1790 O O . PRO B 1 68 ? 8.664 -5.09 -18.828 1 95.62 68 PRO B O 1
ATOM 1793 N N . TRP B 1 69 ? 8.453 -5.902 -16.75 1 96.62 69 TRP B N 1
ATOM 1794 C CA . TRP B 1 69 ? 7.246 -5.148 -16.422 1 96.62 69 TRP B CA 1
ATOM 1795 C C . TRP B 1 69 ? 7.598 -3.797 -15.812 1 96.62 69 TRP B C 1
ATOM 1797 O O . TRP B 1 69 ? 6.711 -3.01 -15.477 1 96.62 69 TRP B O 1
ATOM 1807 N N . GLN B 1 70 ? 8.836 -3.432 -15.664 1 96.19 70 GLN B N 1
ATOM 1808 C CA . GLN B 1 70 ? 9.305 -2.303 -14.867 1 96.19 70 GLN B CA 1
ATOM 1809 C C . GLN B 1 70 ? 8.633 -1.003 -15.305 1 96.19 70 GLN B C 1
ATOM 1811 O O . GLN B 1 70 ? 8.289 -0.162 -14.477 1 96.19 70 GLN B O 1
ATOM 1816 N N . SER B 1 71 ? 8.398 -0.819 -16.562 1 96 71 SER B N 1
ATOM 1817 C CA . SER B 1 71 ? 7.848 0.436 -17.078 1 96 71 SER B CA 1
ATOM 1818 C C . SER B 1 71 ? 6.375 0.579 -16.719 1 96 71 SER B C 1
ATOM 1820 O O . SER B 1 71 ? 5.836 1.688 -16.703 1 96 71 SER B O 1
ATOM 1822 N N . ASP B 1 72 ? 5.711 -0.548 -16.406 1 97.44 72 ASP B N 1
ATOM 1823 C CA . ASP B 1 72 ? 4.277 -0.521 -16.141 1 97.44 72 ASP B CA 1
ATOM 1824 C C . ASP B 1 72 ? 4.004 -0.385 -14.641 1 97.44 72 ASP B C 1
ATOM 1826 O O . ASP B 1 72 ? 2.889 -0.056 -14.234 1 97.44 72 ASP B O 1
ATOM 1830 N N . ILE B 1 73 ? 4.996 -0.689 -13.812 1 98 73 ILE B N 1
ATOM 1831 C CA . ILE B 1 73 ? 4.777 -0.755 -12.375 1 98 73 ILE B CA 1
ATOM 1832 C C . ILE B 1 73 ? 4.648 0.657 -11.805 1 98 73 ILE B C 1
ATOM 1834 O O . ILE B 1 73 ? 5.602 1.438 -11.852 1 98 73 ILE B O 1
ATOM 1838 N N . VAL B 1 74 ? 3.5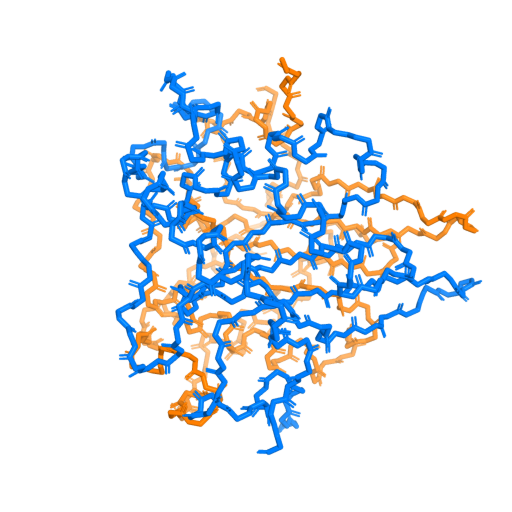14 0.965 -11.258 1 97.75 74 VAL B N 1
ATOM 1839 C CA . VAL B 1 74 ? 3.316 2.234 -10.562 1 97.75 74 VAL B CA 1
ATOM 1840 C C . VAL B 1 74 ? 3.443 2.023 -9.055 1 97.75 74 VAL B C 1
ATOM 1842 O O . VAL B 1 74 ? 4.059 2.836 -8.359 1 97.75 74 VAL B O 1
ATOM 1845 N N . TYR B 1 75 ? 2.852 0.892 -8.664 1 98.06 75 TYR B N 1
ATOM 1846 C CA . TYR B 1 75 ? 2.85 0.672 -7.223 1 98.06 75 TYR B CA 1
ATOM 1847 C C . TYR B 1 75 ? 2.721 -0.811 -6.895 1 98.06 75 TYR B C 1
ATOM 1849 O O . TYR B 1 75 ? 2.004 -1.543 -7.582 1 98.06 75 TYR B O 1
ATOM 1857 N N . TRP B 1 76 ? 3.361 -1.225 -5.82 1 98.5 76 TRP B N 1
ATOM 1858 C CA . TRP B 1 76 ? 3.211 -2.492 -5.113 1 98.5 76 TRP B CA 1
ATOM 1859 C C . TRP B 1 76 ? 3.312 -2.291 -3.607 1 98.5 76 TRP B C 1
ATOM 1861 O O . TRP B 1 76 ? 4.281 -1.709 -3.115 1 98.5 76 TRP B O 1
ATOM 1871 N N . GLY B 1 77 ? 2.379 -2.818 -2.873 1 98.38 77 GLY B N 1
ATOM 1872 C CA . GLY B 1 77 ? 2.494 -2.713 -1.428 1 98.38 77 GLY B CA 1
ATOM 1873 C C . GLY B 1 77 ? 1.411 -3.471 -0.684 1 98.38 77 GLY B C 1
ATOM 1874 O O . GLY B 1 77 ? 0.46 -3.963 -1.295 1 98.38 77 GLY B O 1
ATOM 1875 N N . PRO B 1 78 ? 1.522 -3.578 0.595 1 98.81 78 PRO B N 1
ATOM 1876 C CA . PRO B 1 78 ? 0.627 -4.422 1.389 1 98.81 78 PRO B CA 1
ATOM 1877 C C . PRO B 1 78 ? -0.745 -3.787 1.604 1 98.81 78 PRO B C 1
ATOM 1879 O O . PRO B 1 78 ? -0.866 -2.561 1.626 1 98.81 78 PRO B O 1
ATOM 1882 N N . MET B 1 79 ? -1.718 -4.699 1.809 1 98.69 79 MET B N 1
ATOM 1883 C CA . MET B 1 79 ? -3.029 -4.297 2.309 1 98.69 79 MET B CA 1
ATOM 1884 C C . MET B 1 79 ? -2.992 -4.074 3.816 1 98.69 79 MET B C 1
ATOM 1886 O O . MET B 1 79 ? -2.342 -4.828 4.543 1 98.69 79 MET B O 1
ATOM 1890 N N . GLY B 1 80 ? -3.689 -3.068 4.188 1 98.62 80 GLY B N 1
ATOM 1891 C CA . GLY B 1 80 ? -3.803 -2.848 5.621 1 98.62 80 GLY B CA 1
ATOM 1892 C C . GLY B 1 80 ? -4.406 -4.027 6.359 1 98.62 80 GLY B C 1
ATOM 1893 O O . GLY B 1 80 ? -4.07 -4.273 7.523 1 98.62 80 GLY B O 1
ATOM 1894 N N . CYS B 1 81 ? -5.285 -4.754 5.715 1 98.62 81 CYS B N 1
ATOM 1895 C CA . CYS B 1 81 ? -5.938 -5.895 6.344 1 98.62 81 CYS B CA 1
ATOM 1896 C C . CYS B 1 81 ? -4.996 -7.094 6.406 1 98.62 81 CYS B C 1
ATOM 1898 O O . CYS B 1 81 ? -5.301 -8.094 7.059 1 98.62 81 CYS B O 1
ATOM 1900 N N . ARG B 1 82 ? -3.912 -7.082 5.719 1 98.81 82 ARG B N 1
ATOM 1901 C CA . ARG B 1 82 ? -2.832 -8.062 5.738 1 98.81 82 ARG B CA 1
ATOM 1902 C C . ARG B 1 82 ? -3.281 -9.383 5.121 1 98.81 82 ARG B C 1
ATOM 1904 O O . ARG B 1 82 ? -2.883 -10.453 5.578 1 98.81 82 ARG B O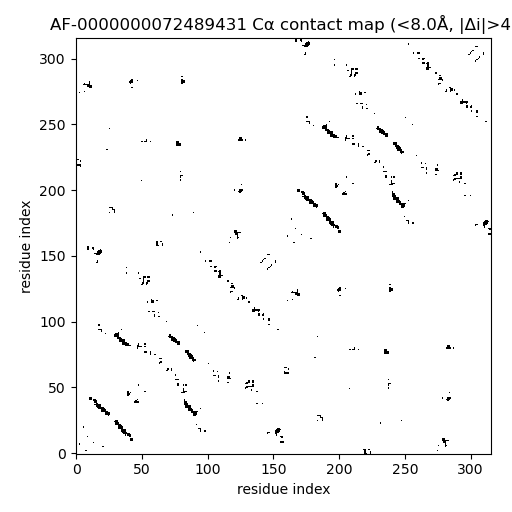 1
ATOM 1911 N N . THR B 1 83 ? -4.117 -9.289 4.137 1 98.75 83 THR B N 1
ATOM 1912 C CA . THR B 1 83 ? -4.547 -10.508 3.461 1 98.75 83 THR B CA 1
ATOM 1913 C C . THR B 1 83 ? -3.963 -10.578 2.053 1 98.75 83 THR B C 1
ATOM 1915 O O . THR B 1 83 ? -4.336 -11.445 1.264 1 98.75 83 THR B O 1
ATOM 1918 N N . GLY B 1 84 ? -3.111 -9.656 1.716 1 98.62 84 GLY B N 1
ATOM 1919 C CA . GLY B 1 84 ? -2.473 -9.609 0.41 1 98.62 84 GLY B CA 1
ATOM 1920 C C . GLY B 1 84 ? -1.854 -8.258 0.097 1 98.62 84 GLY B C 1
ATOM 1921 O O . GLY B 1 84 ? -1.33 -7.59 0.989 1 98.62 84 GLY B O 1
ATOM 1922 N N . ASN B 1 85 ? -1.746 -7.98 -1.177 1 98.88 85 ASN B N 1
ATOM 1923 C CA . ASN B 1 85 ? -1.091 -6.773 -1.667 1 98.88 85 ASN B CA 1
ATOM 1924 C C . ASN B 1 85 ? -1.903 -6.102 -2.771 1 98.88 85 ASN B C 1
ATOM 1926 O O . ASN B 1 85 ? -2.719 -6.75 -3.428 1 98.88 85 ASN B O 1
ATOM 1930 N N . TYR B 1 86 ? -1.656 -4.812 -2.857 1 98.75 86 TYR B N 1
ATOM 1931 C CA . TYR B 1 86 ? -2.18 -4.055 -3.988 1 98.75 86 TYR B CA 1
ATOM 1932 C C . TYR B 1 86 ? -1.111 -3.871 -5.062 1 98.75 86 TYR B C 1
ATOM 1934 O O . TYR B 1 86 ? 0.07 -3.707 -4.746 1 98.75 86 TYR B O 1
ATOM 1942 N N . LEU B 1 87 ? -1.564 -3.92 -6.277 1 98.81 87 LEU B N 1
ATOM 1943 C CA . LEU B 1 87 ? -0.728 -3.68 -7.449 1 98.81 87 LEU B CA 1
ATOM 1944 C C . LEU B 1 87 ? -1.372 -2.654 -8.375 1 98.81 87 LEU B C 1
ATOM 1946 O O . LEU B 1 87 ? -2.537 -2.797 -8.75 1 98.81 87 LEU B O 1
ATOM 1950 N N . VAL B 1 88 ? -0.702 -1.577 -8.664 1 98.69 88 VAL B N 1
ATOM 1951 C CA . VAL B 1 88 ? -1.169 -0.567 -9.609 1 98.69 88 VAL B CA 1
ATOM 1952 C C . VAL B 1 88 ? -0.278 -0.568 -10.852 1 98.69 88 VAL B C 1
ATOM 1954 O O . VAL B 1 88 ? 0.946 -0.461 -10.742 1 98.69 88 VAL B O 1
ATOM 1957 N N . LEU B 1 89 ? -0.85 -0.668 -11.992 1 98.56 89 LEU B N 1
ATOM 1958 C CA . LEU B 1 89 ? -0.122 -0.751 -13.258 1 98.56 89 LEU B CA 1
ATOM 1959 C C . LEU B 1 89 ? -0.582 0.336 -14.219 1 98.56 89 LEU B C 1
ATOM 1961 O O . LEU B 1 89 ? -1.775 0.631 -14.305 1 98.56 89 LEU B O 1
ATOM 1965 N N . LEU B 1 90 ? 0.39 0.889 -14.867 1 98 90 LEU B N 1
ATOM 1966 C CA . LEU B 1 90 ? 0.073 1.657 -16.062 1 98 90 LEU B CA 1
ATOM 1967 C C . LEU B 1 90 ? -0.333 0.735 -17.203 1 98 90 LEU B C 1
ATOM 1969 O O . LEU B 1 90 ? 0.342 -0.261 -17.484 1 98 90 LEU B O 1
ATOM 1973 N N . GLY B 1 91 ? -1.422 1.072 -17.906 1 97.25 91 GLY B N 1
ATOM 1974 C CA . GLY B 1 91 ? -1.912 0.258 -19 1 97.25 91 GLY B CA 1
ATOM 1975 C C . GLY B 1 91 ? -3.145 -0.552 -18.641 1 97.25 91 GLY B C 1
ATOM 1976 O O . GLY B 1 91 ? -3.539 -0.606 -17.484 1 97.25 91 GLY B O 1
ATOM 1977 N N . ASP B 1 92 ? -3.783 -1.075 -19.688 1 97.5 92 ASP B N 1
ATOM 1978 C CA . ASP B 1 92 ? -4.977 -1.902 -19.547 1 97.5 92 ASP B CA 1
ATOM 1979 C C . ASP B 1 92 ? -4.613 -3.383 -19.469 1 97.5 92 ASP B C 1
ATOM 1981 O O . ASP B 1 92 ? -4.777 -4.121 -20.438 1 97.5 92 ASP B O 1
ATOM 1985 N N . HIS B 1 93 ? -4.258 -3.838 -18.281 1 98 93 HIS B N 1
ATOM 1986 C CA . HIS B 1 93 ? -3.793 -5.207 -18.078 1 98 93 HIS B CA 1
ATOM 1987 C C . HIS B 1 93 ? -4.93 -6.113 -17.625 1 98 93 HIS B C 1
ATOM 1989 O O . HIS B 1 93 ? -5.898 -5.641 -17.016 1 98 93 HIS B O 1
ATOM 1995 N N . THR B 1 94 ? -4.844 -7.355 -17.906 1 97.12 94 THR B N 1
ATOM 1996 C CA . THR B 1 94 ? -5.836 -8.352 -17.516 1 97.12 94 THR B CA 1
ATOM 1997 C C . THR B 1 94 ? -5.32 -9.195 -16.359 1 97.12 94 THR B C 1
ATOM 1999 O O . THR B 1 94 ? -4.109 -9.289 -16.141 1 97.12 94 THR B O 1
ATOM 2002 N N . PRO B 1 95 ? -6.262 -9.82 -15.547 1 97.06 95 PRO B N 1
ATOM 2003 C CA . PRO B 1 95 ? -5.832 -10.734 -14.484 1 97.06 95 PRO B CA 1
ATOM 2004 C C . PRO B 1 95 ? -4.93 -11.859 -15 1 97.06 95 PRO B C 1
ATOM 2006 O O . PRO B 1 95 ? -4.02 -12.297 -14.297 1 97.06 95 PRO B O 1
ATOM 2009 N N . ALA B 1 96 ? -5.168 -12.328 -16.25 1 95.5 96 ALA B N 1
ATOM 2010 C CA . ALA B 1 96 ? -4.34 -13.383 -16.812 1 95.5 96 ALA B CA 1
ATOM 2011 C C . ALA B 1 96 ? -2.895 -12.922 -16.984 1 95.5 96 ALA B C 1
ATOM 2013 O O . ALA B 1 96 ? -1.96 -13.68 -16.703 1 95.5 96 ALA B O 1
ATOM 2014 N N . GLU B 1 97 ? -2.674 -11.742 -17.531 1 96.81 97 GLU B N 1
ATOM 2015 C CA . GLU B 1 97 ? -1.332 -11.18 -17.672 1 96.81 97 GLU B CA 1
ATOM 2016 C C . GLU B 1 97 ? -0.667 -11.016 -16.297 1 96.81 97 GLU B C 1
ATOM 2018 O O . GLU B 1 97 ? 0.515 -11.328 -16.141 1 96.81 97 GLU B O 1
ATOM 2023 N N . VAL B 1 98 ? -1.462 -10.531 -15.375 1 98.31 98 VAL B N 1
ATOM 2024 C CA . VAL B 1 98 ? -0.937 -10.305 -14.031 1 98.31 98 VAL B CA 1
ATOM 2025 C C . VAL B 1 98 ? -0.608 -11.641 -13.375 1 98.31 98 VAL B C 1
ATOM 2027 O O . VAL B 1 98 ? 0.355 -11.75 -12.609 1 98.31 98 VAL B O 1
ATOM 2030 N N . LYS B 1 99 ? -1.418 -12.656 -13.664 1 98.12 99 LYS B N 1
ATOM 2031 C CA . LYS B 1 99 ? -1.135 -13.992 -13.141 1 98.12 99 LYS B CA 1
ATOM 2032 C C . LYS B 1 99 ? 0.274 -14.438 -13.516 1 98.12 99 LYS B C 1
ATOM 2034 O O . LYS B 1 99 ? 1.003 -14.977 -12.672 1 98.12 99 LYS B O 1
ATOM 2039 N N . GLU B 1 100 ? 0.641 -14.258 -14.719 1 97.69 100 GLU B N 1
ATOM 2040 C CA . GLU B 1 100 ? 1.976 -14.641 -15.164 1 97.69 100 GLU B CA 1
ATOM 2041 C C . GLU B 1 100 ? 3.053 -13.82 -14.469 1 97.69 100 GLU B C 1
ATOM 2043 O O . GLU B 1 100 ? 4.094 -14.352 -14.078 1 97.69 100 GLU B O 1
ATOM 2048 N N . MET B 1 101 ? 2.838 -12.555 -14.391 1 98.38 101 MET B N 1
ATOM 2049 C CA . MET B 1 101 ? 3.752 -11.68 -13.664 1 98.38 101 MET B CA 1
ATOM 2050 C C . MET B 1 101 ? 3.914 -12.141 -12.219 1 98.38 101 MET B C 1
ATOM 2052 O O . MET B 1 101 ? 5.031 -12.195 -11.703 1 98.38 101 MET B O 1
ATOM 2056 N N . MET B 1 102 ? 2.762 -12.477 -11.586 1 98.69 102 MET B N 1
ATOM 2057 C CA . MET B 1 102 ? 2.775 -12.891 -10.188 1 98.69 102 MET B CA 1
ATOM 2058 C C . MET B 1 102 ? 3.445 -14.25 -10.031 1 98.69 102 MET B C 1
ATOM 2060 O O . MET B 1 102 ? 4.102 -14.516 -9.016 1 98.69 102 MET B O 1
ATOM 2064 N N . ARG B 1 103 ? 3.248 -15.125 -11.008 1 98.69 103 ARG B N 1
ATOM 2065 C CA . ARG B 1 103 ? 3.953 -16.391 -10.969 1 98.69 103 ARG B CA 1
ATOM 2066 C C . ARG B 1 103 ? 5.457 -16.188 -10.828 1 98.69 103 ARG B C 1
ATOM 2068 O O . ARG B 1 103 ? 6.086 -16.734 -9.922 1 98.69 103 ARG B O 1
ATOM 2075 N N . ALA B 1 104 ? 6.008 -15.398 -11.703 1 98.75 104 ALA B N 1
ATOM 2076 C CA . ALA B 1 104 ? 7.449 -15.148 -11.695 1 98.75 104 ALA B CA 1
ATOM 2077 C C . ALA B 1 104 ? 7.879 -14.445 -10.414 1 98.75 104 ALA B C 1
ATOM 2079 O O . ALA B 1 104 ? 8.922 -14.766 -9.844 1 98.75 104 ALA B O 1
ATOM 2080 N N . THR B 1 105 ? 7.125 -13.469 -9.984 1 98.88 105 THR B N 1
ATOM 2081 C CA . THR B 1 105 ? 7.426 -12.703 -8.781 1 98.88 105 THR B CA 1
ATOM 2082 C C . THR B 1 105 ? 7.453 -13.609 -7.555 1 98.88 105 THR B C 1
ATOM 2084 O O . THR B 1 105 ? 8.391 -13.555 -6.758 1 98.88 105 THR B O 1
ATOM 2087 N N . MET B 1 106 ? 6.402 -14.438 -7.414 1 98.94 106 MET B N 1
ATOM 2088 C CA . MET B 1 106 ? 6.297 -15.312 -6.246 1 98.94 106 MET B CA 1
ATOM 2089 C C . MET B 1 106 ? 7.348 -16.422 -6.293 1 98.94 106 MET B C 1
ATOM 2091 O O . MET B 1 106 ? 7.848 -16.844 -5.254 1 98.94 106 MET B O 1
ATOM 2095 N N . GLU B 1 107 ? 7.688 -16.891 -7.473 1 98.88 107 GLU B N 1
ATOM 2096 C CA . GLU B 1 107 ? 8.797 -17.828 -7.602 1 98.88 107 GLU B CA 1
ATOM 2097 C C . GLU B 1 107 ? 10.102 -17.219 -7.09 1 98.88 107 GLU B C 1
ATOM 2099 O O . GLU B 1 107 ? 10.859 -17.859 -6.375 1 98.88 107 GLU B O 1
ATOM 2104 N N . PHE B 1 108 ? 10.359 -15.961 -7.504 1 98.88 108 PHE B N 1
ATOM 2105 C CA . PHE B 1 108 ? 11.539 -15.25 -7.027 1 98.88 108 PHE B CA 1
ATOM 2106 C C . PHE B 1 108 ? 11.555 -15.18 -5.504 1 98.88 108 PHE B C 1
ATOM 2108 O O . PHE B 1 108 ? 12.555 -15.516 -4.871 1 98.88 108 PHE B O 1
ATOM 2115 N N . ILE B 1 109 ? 10.43 -14.797 -4.883 1 98.88 109 ILE B N 1
ATOM 2116 C CA . ILE B 1 109 ? 10.344 -14.633 -3.438 1 98.88 109 ILE B CA 1
ATOM 2117 C C . ILE B 1 109 ? 10.508 -15.992 -2.754 1 98.88 109 ILE B C 1
ATOM 2119 O O . ILE B 1 109 ? 11.258 -16.109 -1.784 1 98.88 109 ILE B O 1
ATOM 2123 N N . ALA B 1 110 ? 9.789 -17 -3.229 1 98.88 110 ALA B N 1
ATOM 2124 C CA . ALA B 1 110 ? 9.805 -18.344 -2.631 1 98.88 110 ALA B CA 1
ATOM 2125 C C . ALA B 1 110 ? 11.219 -18.906 -2.615 1 98.88 110 ALA B C 1
ATOM 2127 O O . ALA B 1 110 ? 11.578 -19.656 -1.705 1 98.88 110 ALA B O 1
ATOM 2128 N N . GLY B 1 111 ? 11.977 -18.547 -3.562 1 98.69 111 GLY B N 1
ATOM 2129 C CA . GLY B 1 111 ? 13.305 -19.109 -3.699 1 98.69 111 GLY B CA 1
ATOM 2130 C C . GLY B 1 111 ? 14.406 -18.188 -3.213 1 98.69 111 GLY B C 1
ATOM 2131 O O . GLY B 1 111 ? 15.586 -18.547 -3.26 1 98.69 111 GLY B O 1
ATOM 2132 N N . PHE B 1 112 ? 14.086 -17.016 -2.777 1 98.69 112 PHE B N 1
ATOM 2133 C CA . PHE B 1 112 ? 15.094 -16.016 -2.426 1 98.69 112 PHE B CA 1
ATOM 2134 C C . PHE B 1 112 ? 15.914 -16.484 -1.227 1 98.69 112 PHE B C 1
ATOM 2136 O O . PHE B 1 112 ? 15.352 -16.953 -0.228 1 98.69 112 PHE B O 1
ATOM 2143 N N . ASP B 1 113 ? 17.141 -16.438 -1.457 1 95.94 113 ASP B N 1
ATOM 2144 C CA . ASP B 1 113 ? 18.078 -16.766 -0.392 1 95.94 113 ASP B CA 1
ATOM 2145 C C . ASP B 1 113 ? 19.141 -15.688 -0.232 1 95.94 113 ASP B C 1
ATOM 2147 O O . ASP B 1 113 ? 19.641 -15.148 -1.222 1 95.94 113 ASP B O 1
ATOM 2151 N N . GLY B 1 114 ? 19.219 -15.062 0.937 1 96.38 114 GLY B N 1
ATOM 2152 C CA . GLY B 1 114 ? 20.172 -13.992 1.186 1 96.38 114 GLY B CA 1
ATOM 2153 C C . GLY B 1 114 ? 19.609 -12.883 2.047 1 96.38 114 GLY B C 1
ATOM 2154 O O . GLY B 1 114 ? 18.656 -13.102 2.807 1 96.38 114 GLY B O 1
ATOM 2155 N N . GLU B 1 115 ? 20.281 -11.711 1.863 1 97 115 GLU B N 1
ATOM 2156 C CA . GLU B 1 115 ? 19.797 -10.539 2.602 1 97 115 GLU B CA 1
ATOM 2157 C C . GLU B 1 115 ? 18.703 -9.805 1.826 1 97 115 GLU B C 1
ATOM 2159 O O . GLU B 1 115 ? 18.844 -9.578 0.624 1 97 115 GLU B O 1
ATOM 2164 N N . ILE B 1 116 ? 17.656 -9.539 2.5 1 97.94 116 ILE B N 1
ATOM 2165 C CA . ILE B 1 116 ? 16.547 -8.828 1.868 1 97.94 116 ILE B CA 1
ATOM 2166 C C . ILE B 1 116 ? 17.031 -7.473 1.363 1 97.94 116 ILE B C 1
ATOM 2168 O O . ILE B 1 116 ? 17.547 -6.664 2.137 1 97.94 116 ILE B O 1
ATOM 2172 N N . PRO B 1 117 ? 16.859 -7.184 0.094 1 97.56 117 PRO B N 1
ATOM 2173 C CA . PRO B 1 117 ? 17.266 -5.879 -0.432 1 97.56 117 PRO B CA 1
ATOM 2174 C C . PRO B 1 117 ? 16.609 -4.715 0.317 1 97.56 117 PRO B C 1
ATOM 2176 O O . PRO B 1 117 ? 15.414 -4.746 0.592 1 97.56 117 PRO B O 1
ATOM 2179 N N . GLY B 1 118 ? 17.469 -3.752 0.733 1 96.31 118 GLY B N 1
ATOM 2180 C CA . GLY B 1 118 ? 16.969 -2.541 1.359 1 96.31 118 GLY B CA 1
ATOM 2181 C C . GLY B 1 118 ? 16.688 -2.707 2.84 1 96.31 118 GLY B C 1
ATOM 2182 O O . GLY B 1 118 ? 16.25 -1.766 3.504 1 96.31 118 GLY B O 1
ATOM 2183 N N . ALA B 1 119 ? 16.969 -3.881 3.389 1 96.62 119 ALA B N 1
ATOM 2184 C CA . ALA B 1 119 ? 16.703 -4.109 4.805 1 96.62 119 ALA B CA 1
ATOM 2185 C C . ALA B 1 119 ? 17.875 -3.658 5.664 1 96.62 119 ALA B C 1
ATOM 2187 O O . ALA B 1 119 ? 18.453 -4.457 6.402 1 96.62 119 ALA B O 1
ATOM 2188 N N . THR B 1 120 ? 18.188 -2.398 5.555 1 96.94 120 THR B N 1
ATOM 2189 C CA . THR B 1 120 ? 19.219 -1.742 6.355 1 96.94 120 THR B CA 1
ATOM 2190 C C . THR B 1 120 ? 18.672 -0.461 6.984 1 96.94 120 THR B C 1
ATOM 2192 O O . THR B 1 120 ? 17.688 0.103 6.508 1 96.94 120 THR B O 1
ATOM 2195 N N . PRO B 1 121 ? 19.281 -0.025 8.047 1 96 121 PRO B N 1
ATOM 2196 C CA . PRO B 1 121 ? 18.797 1.201 8.688 1 96 121 PRO B CA 1
ATOM 2197 C C . PRO B 1 121 ? 18.734 2.383 7.719 1 96 121 PRO B C 1
ATOM 2199 O O . PRO B 1 121 ? 17.844 3.232 7.836 1 96 121 PRO B O 1
ATOM 2202 N N . ARG B 1 122 ? 19.594 2.469 6.844 1 96 122 ARG B N 1
ATOM 2203 C CA . ARG B 1 122 ? 19.656 3.584 5.906 1 96 122 ARG B CA 1
ATOM 2204 C C . ARG B 1 122 ? 18.547 3.484 4.867 1 96 122 ARG B C 1
ATOM 2206 O O . ARG B 1 122 ? 17.969 4.5 4.465 1 96 122 ARG B O 1
ATOM 2213 N N . ASP B 1 123 ? 18.141 2.301 4.414 1 96.44 123 ASP B N 1
ATOM 2214 C CA . ASP B 1 123 ? 17.344 2.135 3.203 1 96.44 123 ASP B CA 1
ATOM 2215 C C . ASP B 1 123 ? 15.883 1.868 3.543 1 96.44 123 ASP B C 1
ATOM 2217 O O . ASP B 1 123 ? 15.016 1.948 2.672 1 96.44 123 ASP B O 1
ATOM 2221 N N . CYS B 1 124 ? 15.633 1.526 4.832 1 97.25 124 CYS B N 1
ATOM 2222 C CA . CYS B 1 124 ? 14.281 1.147 5.223 1 97.25 124 CYS B CA 1
ATOM 2223 C C . CYS B 1 124 ? 13.906 1.771 6.562 1 97.25 124 CYS B C 1
ATOM 2225 O O . CYS B 1 124 ? 14.742 1.857 7.469 1 97.25 124 CYS B O 1
ATOM 2227 N N . GLY B 1 125 ? 12.641 2.145 6.746 1 97.06 125 GLY B N 1
ATOM 2228 C CA . GLY B 1 125 ? 12.188 2.883 7.918 1 97.06 125 GLY B CA 1
ATOM 2229 C C . GLY B 1 125 ? 11.938 1.995 9.125 1 97.06 125 GLY B C 1
ATOM 2230 O O . GLY B 1 125 ? 11.711 2.49 10.227 1 97.06 125 GLY B O 1
ATOM 2231 N N . ASN B 1 126 ? 11.875 0.759 8.93 1 97.94 126 ASN B N 1
ATOM 2232 C CA . ASN B 1 126 ? 11.711 -0.278 9.938 1 97.94 126 ASN B CA 1
ATOM 2233 C C . ASN B 1 126 ? 12.406 -1.573 9.531 1 97.94 126 ASN B C 1
ATOM 2235 O O . ASN B 1 126 ? 11.766 -2.623 9.43 1 97.94 126 ASN B O 1
ATOM 2239 N N . TYR B 1 127 ? 13.719 -1.526 9.469 1 97.56 127 TYR B N 1
ATOM 2240 C CA . TYR B 1 127 ? 14.523 -2.512 8.758 1 97.56 127 TYR B CA 1
ATOM 2241 C C . TYR B 1 127 ? 14.5 -3.855 9.477 1 97.56 127 TYR B C 1
ATOM 2243 O O . TYR B 1 127 ? 14.727 -4.898 8.859 1 97.56 127 TYR B O 1
ATOM 2251 N N . SER B 1 128 ? 14.258 -3.875 10.773 1 97.62 128 SER B N 1
ATOM 2252 C CA . SER B 1 128 ? 14.289 -5.121 11.531 1 97.62 128 SER B CA 1
ATOM 2253 C C . SER B 1 128 ? 12.953 -5.844 11.469 1 97.62 128 SER B C 1
ATOM 2255 O O . SER B 1 128 ? 12.852 -7.016 11.844 1 97.62 128 SER B O 1
ATOM 2257 N N . TYR B 1 129 ? 11.875 -5.156 11.07 1 98.31 129 TYR B N 1
ATOM 2258 C CA . TYR B 1 129 ? 10.539 -5.715 10.938 1 98.31 129 TYR B CA 1
ATOM 2259 C C . TYR B 1 129 ? 10.406 -6.539 9.664 1 98.31 129 TYR B C 1
ATOM 2261 O O . TYR B 1 129 ? 9.664 -6.172 8.758 1 98.31 129 TYR B O 1
ATOM 2269 N N . MET B 1 130 ? 11.203 -7.684 9.641 1 98.31 130 MET B N 1
ATOM 2270 C CA . MET B 1 130 ? 11.32 -8.562 8.477 1 98.31 130 MET B CA 1
ATOM 2271 C C . MET B 1 130 ? 11.242 -10.023 8.891 1 98.31 130 MET B C 1
ATOM 2273 O O . MET B 1 130 ? 11.773 -10.414 9.93 1 98.31 130 MET B O 1
ATOM 2277 N N . ASN B 1 131 ? 10.508 -10.734 8.109 1 98.56 131 ASN B N 1
ATOM 2278 C CA . ASN B 1 131 ? 10.438 -12.18 8.281 1 98.56 131 ASN B CA 1
ATOM 2279 C C . ASN B 1 131 ? 10.547 -12.906 6.945 1 98.56 131 ASN B C 1
ATOM 2281 O O . ASN B 1 131 ? 9.539 -13.172 6.293 1 98.56 131 ASN B O 1
ATOM 2285 N N . LEU B 1 132 ? 11.781 -13.25 6.57 1 98.69 132 LEU B N 1
ATOM 2286 C CA . LEU B 1 132 ? 12.062 -13.828 5.262 1 98.69 132 LEU B CA 1
ATOM 2287 C C . LEU B 1 132 ? 11.469 -15.234 5.148 1 98.69 132 LEU B C 1
ATOM 2289 O O . LEU B 1 132 ? 10.898 -15.586 4.113 1 98.69 132 LEU B O 1
ATOM 2293 N N . ASP B 1 133 ? 11.625 -16.016 6.207 1 98.75 133 ASP B N 1
ATOM 2294 C CA . ASP B 1 133 ? 11.133 -17.391 6.176 1 98.75 133 ASP B CA 1
ATOM 2295 C C . ASP B 1 133 ? 9.625 -17.422 5.914 1 98.75 133 ASP B C 1
ATOM 2297 O O . ASP B 1 133 ? 9.156 -18.188 5.07 1 98.75 133 ASP B O 1
ATOM 2301 N N . GLU B 1 134 ? 8.938 -16.625 6.652 1 98.81 134 GLU B N 1
ATOM 2302 C CA . GLU B 1 134 ? 7.488 -16.578 6.469 1 98.81 134 GLU B CA 1
ATOM 2303 C C . GLU B 1 134 ? 7.117 -16.016 5.105 1 98.81 134 GLU B C 1
ATOM 2305 O O . GLU B 1 134 ? 6.125 -16.438 4.5 1 98.81 134 GLU B O 1
ATOM 2310 N N . ALA B 1 135 ? 7.867 -15.031 4.598 1 98.88 135 ALA B N 1
ATOM 2311 C CA . ALA B 1 135 ? 7.645 -14.492 3.26 1 98.88 135 ALA B CA 1
ATOM 2312 C C . ALA B 1 135 ? 7.754 -15.586 2.203 1 98.88 135 ALA B C 1
ATOM 2314 O O . ALA B 1 135 ? 6.895 -15.703 1.325 1 98.88 135 ALA B O 1
ATOM 2315 N N . ARG B 1 136 ? 8.789 -16.406 2.33 1 98.88 136 ARG B N 1
ATOM 2316 C CA . ARG B 1 136 ? 8.992 -17.5 1.399 1 98.88 136 ARG B CA 1
ATOM 2317 C C . ARG B 1 136 ? 7.832 -18.5 1.463 1 98.88 136 ARG B C 1
ATOM 2319 O O . ARG B 1 136 ? 7.352 -18.969 0.429 1 98.88 136 ARG B O 1
ATOM 2326 N N . ARG B 1 137 ? 7.457 -18.781 2.646 1 98.81 137 ARG B N 1
ATOM 2327 C CA . ARG B 1 137 ? 6.371 -19.734 2.84 1 98.81 137 ARG B CA 1
ATOM 2328 C C . ARG B 1 137 ? 5.082 -19.234 2.197 1 98.81 137 ARG B C 1
ATOM 2330 O O . ARG B 1 137 ? 4.387 -19.984 1.514 1 98.81 137 ARG B O 1
ATOM 2337 N N . GLN B 1 138 ? 4.73 -17.984 2.432 1 98.88 138 GLN B N 1
ATOM 2338 C CA . GLN B 1 138 ? 3.52 -17.391 1.86 1 98.88 138 GLN B CA 1
ATOM 2339 C C . GLN B 1 138 ? 3.578 -17.391 0.335 1 98.88 138 GLN B C 1
ATOM 2341 O O . GLN B 1 138 ? 2.572 -17.641 -0.331 1 98.88 138 GLN B O 1
ATOM 2346 N N . ALA B 1 139 ? 4.734 -17.062 -0.198 1 98.88 139 ALA B N 1
ATOM 2347 C CA . ALA B 1 139 ? 4.902 -17.047 -1.648 1 98.88 139 ALA B CA 1
ATOM 2348 C C . ALA B 1 139 ? 4.711 -18.453 -2.232 1 98.88 139 ALA B C 1
ATOM 2350 O O . ALA B 1 139 ? 4.035 -18.609 -3.25 1 98.88 139 ALA B O 1
ATOM 2351 N N . ARG B 1 140 ? 5.309 -19.469 -1.597 1 98.81 140 ARG B N 1
ATOM 2352 C CA . ARG B 1 140 ? 5.152 -20.844 -2.049 1 98.81 140 ARG B CA 1
ATOM 2353 C C . ARG B 1 140 ? 3.689 -21.266 -2.014 1 98.81 140 ARG B C 1
ATOM 2355 O O . ARG B 1 140 ? 3.205 -21.922 -2.939 1 98.81 140 ARG B O 1
ATOM 2362 N N . ARG B 1 141 ? 3.115 -20.953 -0.91 1 98.56 141 ARG B N 1
ATOM 2363 C CA . ARG B 1 141 ? 1.701 -21.281 -0.772 1 98.56 141 ARG B CA 1
ATOM 2364 C C . ARG B 1 141 ? 0.875 -20.641 -1.881 1 98.56 141 ARG B C 1
ATOM 2366 O O . ARG B 1 141 ? -0.023 -21.281 -2.439 1 98.56 141 ARG B O 1
ATOM 2373 N N . PHE B 1 142 ? 1.086 -19.375 -2.221 1 98.88 142 PHE B N 1
ATOM 2374 C CA . PHE B 1 142 ? 0.378 -18.672 -3.281 1 98.88 142 PHE B CA 1
ATOM 2375 C C . PHE B 1 142 ? 0.617 -19.328 -4.629 1 98.88 142 PHE B C 1
ATOM 2377 O O . PHE B 1 142 ? -0.309 -19.484 -5.43 1 98.88 142 PHE B O 1
ATOM 2384 N N . LEU B 1 143 ? 1.854 -19.734 -4.879 1 98.75 143 LEU B N 1
ATOM 2385 C CA . LEU B 1 143 ? 2.188 -20.438 -6.113 1 98.75 143 LEU B CA 1
ATOM 2386 C C . LEU B 1 143 ? 1.398 -21.734 -6.23 1 98.75 143 LEU B C 1
ATOM 2388 O O . LEU B 1 143 ? 0.731 -21.969 -7.238 1 98.75 143 LEU B O 1
ATOM 2392 N N . ASP B 1 144 ? 1.403 -22.484 -5.195 1 98.38 144 ASP B N 1
ATOM 2393 C CA . ASP B 1 144 ? 0.868 -23.844 -5.215 1 98.38 144 ASP B CA 1
ATOM 2394 C C . ASP B 1 144 ? -0.658 -23.844 -5.238 1 98.38 144 ASP B C 1
ATOM 2396 O O . ASP B 1 144 ? -1.279 -24.656 -5.926 1 98.38 144 ASP B O 1
ATOM 2400 N N . GLU B 1 145 ? -1.219 -22.875 -4.516 1 97.44 145 GLU B N 1
ATOM 2401 C CA . GLU B 1 145 ? -2.654 -22.969 -4.266 1 97.44 145 GLU B CA 1
ATOM 2402 C C . GLU B 1 145 ? -3.43 -21.969 -5.105 1 97.44 145 GLU B C 1
ATOM 2404 O O . GLU B 1 145 ? -4.648 -22.078 -5.25 1 97.44 145 GLU B O 1
ATOM 2409 N N . VAL B 1 146 ? -2.783 -21 -5.617 1 98.06 146 VAL B N 1
ATOM 2410 C CA . VAL B 1 146 ? -3.494 -19.953 -6.355 1 98.06 146 VAL B CA 1
ATOM 2411 C C . VAL B 1 146 ? -3.037 -19.953 -7.812 1 98.06 146 VAL B C 1
ATOM 2413 O O . VAL B 1 146 ? -3.832 -20.203 -8.719 1 98.06 146 VAL B O 1
ATOM 2416 N N . ILE B 1 147 ? -1.763 -19.797 -8.031 1 98.31 147 ILE B N 1
ATOM 2417 C CA . ILE B 1 147 ? -1.228 -19.641 -9.375 1 98.31 147 ILE B CA 1
ATOM 2418 C C . ILE B 1 147 ? -1.433 -20.938 -10.164 1 98.31 147 ILE B C 1
ATOM 2420 O O . ILE B 1 147 ? -1.807 -20.906 -11.336 1 98.31 147 ILE B O 1
ATOM 2424 N N . HIS B 1 148 ? -1.196 -22.016 -9.531 1 97.12 148 HIS B N 1
ATOM 2425 C CA . HIS B 1 148 ? -1.242 -23.297 -10.227 1 97.12 148 HIS B CA 1
ATOM 2426 C C . HIS B 1 148 ? -2.66 -23.859 -10.258 1 97.12 148 HIS B C 1
ATOM 2428 O O . HIS B 1 148 ? -2.9 -24.938 -10.828 1 97.12 148 HIS B O 1
ATOM 2434 N N . ASP B 1 149 ? -3.627 -23.188 -9.648 1 95.19 149 ASP B N 1
ATOM 2435 C CA . ASP B 1 149 ? -5.039 -23.531 -9.773 1 95.19 149 ASP B CA 1
ATOM 2436 C C . ASP B 1 149 ? -5.59 -23.094 -11.133 1 95.19 149 ASP B C 1
ATOM 2438 O O . ASP B 1 149 ? -5.676 -21.906 -11.422 1 95.19 149 ASP B O 1
ATOM 2442 N N . PRO B 1 150 ? -6.023 -24 -11.945 1 92.5 150 PRO B N 1
ATOM 2443 C CA . PRO B 1 150 ? -6.586 -23.641 -13.25 1 92.5 150 PRO B CA 1
ATOM 2444 C C . PRO B 1 150 ? -7.863 -22.812 -13.133 1 92.5 150 PRO B C 1
ATOM 2446 O O . PRO B 1 150 ? -8.25 -22.125 -14.086 1 92.5 150 PRO B O 1
ATOM 2449 N N . GLN B 1 151 ? -8.5 -22.844 -11.984 1 93.75 151 GLN B N 1
ATOM 2450 C CA . GLN B 1 151 ? -9.734 -22.109 -11.758 1 93.75 151 GLN B CA 1
ATOM 2451 C C . GLN B 1 151 ? -9.5 -20.922 -10.82 1 93.75 151 GLN B C 1
ATOM 2453 O O . GLN B 1 151 ? -10.398 -20.516 -10.078 1 93.75 151 GLN B O 1
ATOM 2458 N N . MET B 1 152 ? -8.312 -20.438 -10.844 1 93.81 152 MET B N 1
ATOM 2459 C CA . MET B 1 152 ? -8.016 -19.281 -9.992 1 93.81 152 MET B CA 1
ATOM 2460 C C . MET B 1 152 ? -9.055 -18.188 -10.18 1 93.81 152 MET B C 1
ATOM 2462 O O . MET B 1 152 ? -9.328 -17.766 -11.312 1 93.81 152 MET B O 1
ATOM 2466 N N . PRO B 1 153 ? -9.617 -17.672 -9.125 1 94.31 153 PRO B N 1
ATOM 2467 C CA . PRO B 1 153 ? -10.594 -16.594 -9.242 1 94.31 153 PRO B CA 1
ATOM 2468 C C . PRO B 1 153 ? -9.984 -15.305 -9.797 1 94.31 153 PRO B C 1
ATOM 2470 O O . PRO B 1 153 ? -8.867 -14.938 -9.438 1 94.31 153 PRO B O 1
ATOM 2473 N N . THR B 1 154 ? -10.742 -14.656 -10.664 1 94.25 154 THR B N 1
ATOM 2474 C CA . THR B 1 154 ? -10.297 -13.383 -11.219 1 94.25 154 THR B CA 1
ATOM 2475 C C . THR B 1 154 ? -11.391 -12.328 -11.117 1 94.25 154 THR B C 1
ATOM 2477 O O . THR B 1 154 ? -11.172 -11.164 -11.445 1 94.25 154 THR B O 1
ATOM 2480 N N . GLU B 1 155 ? -12.523 -12.758 -10.688 1 93.88 155 GLU B N 1
ATOM 2481 C CA . GLU B 1 155 ? -13.656 -11.852 -10.492 1 93.88 155 GLU B CA 1
ATOM 2482 C C . GLU B 1 155 ? -14.141 -11.883 -9.047 1 93.88 155 GLU B C 1
ATOM 2484 O O . GLU B 1 155 ? -14.148 -12.938 -8.414 1 93.88 155 GLU B O 1
ATOM 2489 N N . TYR B 1 156 ? -14.484 -10.734 -8.617 1 94.31 156 TYR B N 1
ATOM 2490 C CA . TYR B 1 156 ? -15.039 -10.664 -7.266 1 94.31 156 TYR B CA 1
ATOM 2491 C C . TYR B 1 156 ? -16.344 -11.445 -7.168 1 94.31 156 TYR B C 1
ATOM 2493 O O . TYR B 1 156 ? -17.125 -11.469 -8.109 1 94.31 156 TYR B O 1
ATOM 2501 N N . PRO B 1 157 ? -16.469 -12.047 -6.035 1 90 157 PRO B N 1
ATOM 2502 C CA . PRO B 1 157 ? -17.75 -12.734 -5.84 1 90 157 PRO B CA 1
ATOM 2503 C C . PRO B 1 157 ? -18.922 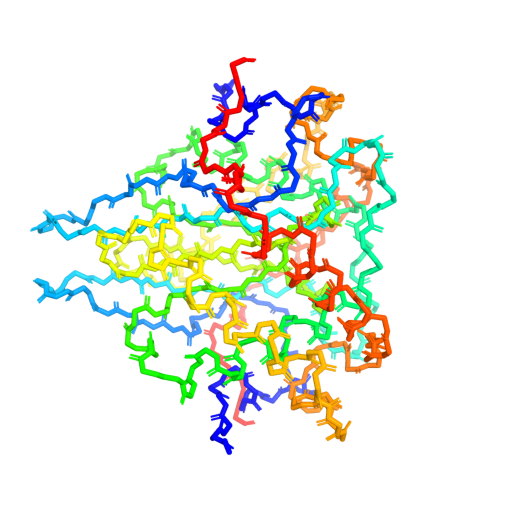-11.766 -5.664 1 90 157 PRO B C 1
ATOM 2505 O O . PRO B 1 157 ? -18.719 -10.617 -5.254 1 90 157 PRO B O 1
ATOM 2508 N N . GLU B 1 158 ? -20.156 -12.109 -6.023 1 80.62 158 GLU B N 1
ATOM 2509 C CA . GLU B 1 158 ? -21.375 -11.305 -5.879 1 80.62 158 GLU B CA 1
ATOM 2510 C C . GLU B 1 158 ? -21.828 -11.25 -4.426 1 80.62 158 GLU B C 1
ATOM 2512 O O . GLU B 1 158 ? -21.609 -12.188 -3.66 1 80.62 158 GLU B O 1
#

Foldseek 3Di:
DDDDQVVVFDLVPFAAFKEFRDWDADPVGWIKTKIWHFLHRPPPDDAAQPQLQVLLQQQLVVDCCVDPQNVFWDDWGADPSRRGIMTITTGDDASVRVLVVLLVSLVCLLPDDDQRPQLDVVRDVHSVSHDSPSNNVSSVSCNVPASPDPPHDHYGDD/DDDDQVVVFDLVPFAAFKEFRDWDADPVGWIKTKIWHFLHRPPPDDAAQPQLQVLLQQQLVVDCCVDPQNVFWPDWHADPSRRGIMTITTGDDASVNVLVVLLVSLVCLLPDDDDRPQLDVVRDVHSVSHDSPSNNVSSVSCNVPASPDPPHDHYGDD

Nearest PDB structures (foldseek):
  1j6x-assembly1_A  TM=9.400E-01  e=3.649E-15  Helicobacter pylori
  1vh2-assembly1_A  TM=9.198E-01  e=1.228E-14  Deinococcus radiodurans
  1j98-assembly1_A  TM=9.312E-01  e=1.391E-13  Bacillus subtilis
  1j6w-assembly1_B  TM=9.342E-01  e=1.478E-13  Haemophilus influenzae
  5v2w-assembly1_A  TM=8.914E-01  e=3.254E-13  Salmonella enterica subsp. enterica serovar Typhi

Sequence (316 aa):
MNKIPSFTVNHLTLRRGIYLSRRDMSPSGDAITTFDIRMTEPNREPAIDGAALHAIEHLAATYLRNSPWQSDIVYWGPMGCRTGNYLVLLGDHTPAEVKEMMRATMEFIAGFDGEIPGATPRDCGNYSYMNLDEARRQARRFLDEVIHDPQMPTEYPEMNKIPSFTVNHLTLRRGIYLSRRDMSPSGDAITTFDIRMTEPNREPAIDGAALHAIEHLAATYLRNSPWQSDIVYWGPMGCRTGNYLVLLGDHTPAEVKEMMRATMEFIAGFDGEIPGATPRDCGNYSYMNLDEARRQARRFLDEVIHDPQMPTEYPE

Radius of gyration: 18.09 Å; Cα contacts (8 Å, |Δi|>4): 668; chains: 2; bounding box: 42×50×43 Å